Protein AF-A0A970ZU16-F1 (afdb_monomer_lite)

Foldseek 3Di:
DKDKDKDFPLLQLLLLLLLVCLDPLNVVQLQAFKEWQAADLSSLNVVCSLQVDHDLNVLRHDQDDADPVDGDDDDDHHDFIAMAGNSHGDRVDHLQRVLVVGAASYEYEAEAQADPPVVQKGKHWAPDPCRPSCNRPVVSCVVRNYAYEYEYECLRYDPDDQVVQQVVLPDPDDDDDDRTHIDIDHGHYTYSQSSLCSVQVWGKDFPDAADDDSRGSMTMIMTHDDPVSVVVSNVVSVVSPPRDDSD

Secondary structure (DSSP, 8-state):
-EEEEEE-HHHHHHHHHHHHHH-HHHHHHHHSSEEEE-S-TTHHHHHHHHH-----GGGG--S----SSS------PPPPPEEEETTEE-TT--TTTHHHH--TT-EEE---SEEEGGGTEEEEEE-STT-HHHHHHHHHHHHTT-EEEEE--GGGB-SS-HHHHHHHHTS-S--SS-PPEEEEE-SEEE-HHHHHHHHH--EEEEEEE--STT-TT-EEEEEES-HHHHHHHHHHHHHHTTPPP--

Radius of gyration: 18.07 Å; chains: 1; bounding box: 47×45×49 Å

Sequence (247 aa):
MKAEVVLTVAESKRLIAKGVASLRKIQDKMEKGIIVVPSGSTNAYIYEELTGQAIDKRAYLAGRTWPAKTPPRWETKPLPDLVLVDGKPAPDLDRFTALERMSPGDVFIKGANALNYANGVAGVSIGNPTGGTVGGALGRIIGRKLHLLIPVGLEKEVPYDIVEASQLLASDEEQLGNVLSLFPIHGEIFTEIEALGILYGVDVIPVAAGGIAGAEGGLRLLLLGERDDVQDAVAFIESIQGEPALI

pLDDT: mean 96.17, std 3.97, range [67.81, 98.88]

Structure (mmCIF, N/CA/C/O backbone):
data_AF-A0A970ZU16-F1
#
_entry.id   AF-A0A970ZU16-F1
#
loop_
_atom_site.group_PDB
_atom_site.id
_atom_site.type_symbol
_atom_site.label_atom_id
_atom_site.label_alt_id
_atom_site.label_comp_id
_atom_site.label_asym_id
_atom_site.label_entity_id
_atom_site.label_seq_id
_atom_site.pdbx_PDB_ins_code
_atom_site.Cartn_x
_atom_site.Cartn_y
_atom_site.Cartn_z
_atom_site.occupancy
_atom_site.B_iso_or_equiv
_atom_site.auth_seq_id
_atom_site.auth_comp_id
_atom_site.auth_asym_id
_atom_site.auth_atom_id
_atom_site.pdbx_PDB_model_num
ATOM 1 N N . MET A 1 1 ? -26.316 7.790 8.697 1.00 96.50 1 MET A N 1
ATOM 2 C CA . MET A 1 1 ? -25.804 9.178 8.626 1.00 96.50 1 MET A CA 1
ATOM 3 C C . MET A 1 1 ? -24.864 9.295 7.432 1.00 96.50 1 MET A C 1
ATOM 5 O O . MET A 1 1 ? -24.445 8.266 6.922 1.00 96.50 1 MET A O 1
ATOM 9 N N . LYS A 1 2 ? -24.583 10.516 6.957 1.00 98.06 2 LYS A N 1
ATOM 10 C CA . LYS A 1 2 ? -23.557 10.762 5.939 1.00 98.06 2 LYS A CA 1
ATOM 11 C C . LYS A 1 2 ? -22.615 11.881 6.369 1.00 98.06 2 LYS A C 1
ATOM 13 O O . LYS A 1 2 ? -23.089 12.857 6.953 1.00 98.06 2 LYS A O 1
ATOM 18 N N . ALA A 1 3 ? -21.337 11.752 6.042 1.00 98.69 3 ALA A N 1
ATOM 19 C CA . ALA A 1 3 ? -20.326 12.791 6.211 1.00 98.69 3 ALA A CA 1
ATOM 20 C C . ALA A 1 3 ? -19.393 12.809 4.996 1.00 98.69 3 ALA A C 1
ATOM 22 O O . ALA A 1 3 ? -19.227 11.791 4.332 1.00 98.69 3 ALA A O 1
ATOM 23 N N . GLU A 1 4 ? -18.801 13.961 4.699 1.00 98.31 4 GLU A N 1
ATOM 24 C CA . GLU A 1 4 ? -17.726 14.065 3.714 1.00 98.31 4 GLU A CA 1
ATOM 25 C C . GLU A 1 4 ? -16.445 14.458 4.439 1.00 98.31 4 GLU A C 1
ATOM 27 O O . GLU A 1 4 ? -16.459 15.338 5.301 1.00 98.31 4 GLU A O 1
ATOM 32 N N . VAL A 1 5 ? -15.350 13.811 4.068 1.00 98.44 5 VAL A N 1
ATOM 33 C CA . VAL A 1 5 ? -14.010 14.068 4.592 1.00 98.44 5 VAL A CA 1
ATOM 34 C C . VAL A 1 5 ? -13.041 14.297 3.443 1.00 98.44 5 VAL A C 1
ATOM 36 O O . VAL A 1 5 ? -13.250 13.815 2.326 1.00 98.44 5 VAL A O 1
ATOM 39 N N . VAL A 1 6 ? -11.967 15.028 3.727 1.00 98.12 6 VAL A N 1
ATOM 40 C CA . VAL A 1 6 ? -10.877 15.272 2.782 1.00 98.12 6 VAL A CA 1
ATOM 41 C C . VAL A 1 6 ? -9.581 14.768 3.394 1.00 98.12 6 VAL A C 1
ATOM 43 O O . VAL A 1 6 ? -9.301 15.060 4.558 1.00 98.12 6 VAL A O 1
ATOM 46 N N . LEU A 1 7 ? -8.813 14.030 2.597 1.00 98.38 7 LEU A N 1
ATOM 47 C CA . LEU A 1 7 ? -7.497 13.521 2.959 1.00 98.38 7 LEU A CA 1
ATOM 48 C C . LEU A 1 7 ? -6.483 13.919 1.888 1.00 98.38 7 LEU A C 1
ATOM 50 O O . LEU A 1 7 ? -6.702 13.719 0.690 1.00 98.38 7 LEU A O 1
ATOM 54 N N . THR A 1 8 ? -5.354 14.467 2.314 1.00 98.31 8 THR A N 1
ATOM 55 C CA . THR A 1 8 ? -4.140 14.538 1.501 1.00 98.31 8 THR A CA 1
ATOM 56 C C . THR A 1 8 ? -3.517 13.149 1.368 1.00 98.31 8 THR A C 1
ATOM 58 O O . THR A 1 8 ? -3.798 12.233 2.139 1.00 98.31 8 THR A O 1
ATOM 61 N N . VAL A 1 9 ? -2.585 12.991 0.427 1.00 97.31 9 VAL A N 1
ATOM 62 C CA . VAL A 1 9 ? -1.872 11.719 0.224 1.00 97.31 9 VAL A CA 1
ATOM 63 C C . VAL A 1 9 ? -1.122 11.256 1.485 1.00 97.31 9 VAL A C 1
ATOM 65 O O . VAL A 1 9 ? -0.977 10.055 1.713 1.00 97.31 9 VAL A O 1
ATOM 68 N N . ALA A 1 10 ? -0.608 12.181 2.301 1.00 97.62 10 ALA A N 1
ATOM 69 C CA . ALA A 1 10 ? 0.094 11.836 3.537 1.00 97.62 10 ALA A CA 1
ATOM 70 C C . ALA A 1 10 ? -0.874 11.317 4.611 1.00 97.62 10 ALA A C 1
ATOM 72 O O . ALA A 1 10 ? -0.627 10.265 5.203 1.00 97.62 10 ALA A O 1
ATOM 73 N N . GLU A 1 11 ? -2.004 12.000 4.793 1.00 98.50 11 GLU A N 1
ATOM 74 C CA . GLU A 1 11 ? -3.064 11.610 5.729 1.00 98.50 11 GLU A CA 1
ATOM 75 C C . GLU A 1 11 ? -3.688 10.265 5.321 1.00 98.50 11 GLU A C 1
ATOM 77 O O . GLU A 1 11 ? -3.821 9.371 6.155 1.00 98.50 11 GLU A O 1
ATOM 82 N N . SER A 1 12 ? -3.944 10.055 4.024 1.00 98.56 12 SER A N 1
ATOM 83 C CA . SER A 1 12 ? -4.347 8.760 3.458 1.00 98.56 12 SER A CA 1
ATOM 84 C C . SER A 1 12 ? -3.373 7.636 3.814 1.00 98.56 12 SER A C 1
ATOM 86 O O . SER A 1 12 ? -3.780 6.564 4.259 1.00 98.56 12 SER A O 1
ATOM 88 N N . LYS A 1 13 ? -2.060 7.862 3.674 1.00 98.44 13 LYS A N 1
ATOM 89 C CA . LYS A 1 13 ? -1.045 6.851 4.018 1.00 98.44 13 LYS A CA 1
ATOM 90 C C . LYS A 1 13 ? -1.001 6.557 5.512 1.00 98.44 13 LYS A C 1
ATOM 92 O O . LYS A 1 13 ? -0.800 5.399 5.878 1.00 98.44 13 LYS A O 1
ATOM 97 N N . ARG A 1 14 ? -1.208 7.566 6.366 1.00 98.62 14 ARG A N 1
ATOM 98 C CA . ARG A 1 14 ? -1.337 7.378 7.817 1.00 98.62 14 ARG A CA 1
ATOM 99 C C . ARG A 1 14 ? -2.579 6.554 8.160 1.00 98.62 14 ARG A C 1
ATOM 101 O O . ARG A 1 14 ? -2.457 5.594 8.918 1.00 98.62 14 ARG A O 1
ATOM 108 N N . LEU A 1 15 ? -3.734 6.879 7.574 1.00 98.81 15 LEU A N 1
ATOM 109 C CA . LEU A 1 15 ? -4.976 6.108 7.706 1.00 98.81 15 LEU A CA 1
ATOM 110 C C . LEU A 1 15 ? -4.766 4.645 7.290 1.00 98.81 15 LEU A C 1
ATOM 112 O O . LEU A 1 15 ? -5.038 3.740 8.078 1.00 98.81 15 LEU A O 1
ATOM 116 N N . ILE A 1 16 ? -4.220 4.410 6.093 1.00 98.88 16 ILE A N 1
ATOM 117 C CA . ILE A 1 16 ? -3.933 3.065 5.575 1.00 98.88 16 ILE A CA 1
ATOM 118 C C . ILE A 1 16 ? -2.994 2.316 6.518 1.00 98.88 16 ILE A C 1
ATOM 120 O O . ILE A 1 16 ? -3.241 1.155 6.825 1.00 98.88 16 ILE A O 1
ATOM 124 N N . ALA A 1 17 ? -1.936 2.959 7.015 1.00 98.81 17 ALA A N 1
ATOM 125 C CA . ALA A 1 17 ? -1.000 2.315 7.928 1.00 98.81 17 ALA A CA 1
ATOM 126 C C . ALA A 1 17 ? -1.654 1.894 9.251 1.00 98.81 17 ALA A C 1
ATOM 128 O O . ALA A 1 17 ? -1.419 0.778 9.716 1.00 98.81 17 ALA A O 1
ATOM 129 N N . LYS A 1 18 ? -2.518 2.745 9.818 1.00 98.81 18 LYS A N 1
ATOM 130 C CA . LYS A 1 18 ? -3.300 2.423 11.019 1.00 98.81 18 LYS A CA 1
ATOM 131 C C . LYS A 1 18 ? -4.293 1.288 10.769 1.00 98.81 18 LYS A C 1
ATOM 133 O O . LYS A 1 18 ? -4.391 0.384 11.594 1.00 98.81 18 LYS A O 1
ATOM 138 N N . GLY A 1 19 ? -4.963 1.287 9.615 1.00 98.81 19 GLY A N 1
ATOM 139 C CA . GLY A 1 19 ? -5.840 0.192 9.195 1.00 98.81 19 GLY A CA 1
ATOM 140 C C . GLY A 1 19 ? -5.087 -1.126 8.988 1.00 98.81 19 GLY A C 1
ATOM 141 O O . GLY A 1 19 ? -5.541 -2.176 9.423 1.00 98.81 19 GLY A O 1
ATOM 142 N N . VAL A 1 20 ? -3.889 -1.092 8.399 1.00 98.88 20 VAL A N 1
ATOM 143 C CA . VAL A 1 20 ? -3.038 -2.285 8.267 1.00 98.88 20 VAL A CA 1
ATOM 144 C C . VAL A 1 20 ? -2.648 -2.826 9.644 1.00 98.88 20 VAL A C 1
ATOM 146 O O . VAL A 1 20 ? -2.747 -4.028 9.870 1.00 98.88 20 VAL A O 1
ATOM 149 N N . ALA A 1 21 ? -2.242 -1.966 10.580 1.00 98.69 21 ALA A N 1
ATOM 150 C CA . ALA A 1 21 ? -1.862 -2.386 11.930 1.00 98.69 21 ALA A CA 1
ATOM 151 C C . ALA A 1 21 ? -3.034 -2.975 12.746 1.00 98.69 21 ALA A C 1
ATOM 153 O O . ALA A 1 21 ? -2.801 -3.776 13.654 1.00 98.69 21 ALA A O 1
ATOM 154 N N . SER A 1 22 ? -4.285 -2.621 12.424 1.00 98.50 22 SER A N 1
ATOM 155 C CA . SER A 1 22 ? -5.479 -3.172 13.081 1.00 98.50 22 SER A CA 1
ATOM 156 C C . SER A 1 22 ? -5.944 -4.513 12.505 1.00 98.50 22 SER A C 1
ATOM 158 O O . SER A 1 22 ? -6.773 -5.188 13.117 1.00 98.50 22 SER A O 1
ATOM 160 N N . LEU A 1 23 ? -5.401 -4.948 11.362 1.00 98.69 23 LEU A N 1
ATOM 161 C CA . LEU A 1 23 ? -5.741 -6.241 10.778 1.00 98.69 23 LEU A CA 1
ATOM 162 C C . LEU A 1 23 ? -5.362 -7.384 11.719 1.00 98.69 23 LEU A C 1
ATOM 164 O O . LEU A 1 23 ? -4.196 -7.555 12.074 1.00 98.69 23 LEU A O 1
ATOM 168 N N . ARG A 1 24 ? -6.322 -8.271 12.002 1.00 98.06 24 ARG A N 1
ATOM 169 C CA . ARG A 1 24 ? -6.083 -9.471 12.819 1.00 98.06 24 ARG A CA 1
ATOM 170 C C . ARG A 1 24 ? -4.896 -10.299 12.323 1.00 98.06 24 ARG A C 1
ATOM 172 O O . ARG A 1 24 ? -4.060 -10.697 13.116 1.00 98.06 24 ARG A O 1
ATOM 179 N N . LYS A 1 25 ? -4.763 -10.493 11.006 1.00 97.75 25 LYS A N 1
ATOM 180 C CA . LYS A 1 25 ? -3.629 -11.242 10.431 1.00 97.75 25 LYS A CA 1
ATOM 181 C C . LYS A 1 25 ? -2.275 -10.570 10.670 1.00 97.75 25 LYS A C 1
ATOM 183 O O . LYS A 1 25 ? -1.264 -11.255 10.702 1.00 97.75 25 LYS A O 1
ATOM 188 N N . ILE A 1 26 ? -2.243 -9.245 10.806 1.00 98.69 26 ILE A N 1
ATOM 189 C CA . ILE A 1 26 ? -1.026 -8.512 11.154 1.00 98.69 26 ILE A CA 1
ATOM 190 C C . ILE A 1 26 ? -0.746 -8.700 12.644 1.00 98.69 26 ILE A C 1
ATOM 192 O O . ILE A 1 26 ? 0.357 -9.101 12.989 1.00 98.69 26 ILE A O 1
ATOM 196 N N . GLN A 1 27 ? -1.746 -8.524 13.510 1.00 98.62 27 GLN A N 1
ATOM 197 C CA . GLN A 1 27 ? -1.617 -8.728 14.959 1.00 98.62 27 GLN A CA 1
ATOM 198 C C . GLN A 1 27 ? -1.177 -10.158 15.314 1.00 98.62 27 GLN A C 1
ATOM 200 O O . GLN A 1 27 ? -0.198 -10.336 16.034 1.00 98.62 27 GLN A O 1
ATOM 205 N N . ASP A 1 28 ? -1.801 -11.174 14.713 1.00 98.38 28 ASP A N 1
ATOM 206 C CA . ASP A 1 28 ? -1.435 -12.583 14.894 1.00 98.38 28 ASP A CA 1
ATOM 207 C C . ASP A 1 28 ? 0.042 -12.831 14.514 1.00 98.38 28 ASP A C 1
ATOM 209 O O . ASP A 1 28 ? 0.742 -13.609 15.163 1.00 98.38 28 ASP A O 1
ATOM 213 N N . LYS A 1 29 ? 0.550 -12.151 13.474 1.00 98.44 29 LYS A N 1
ATOM 214 C CA . LYS A 1 29 ? 1.947 -12.271 13.016 1.00 98.44 29 LYS A CA 1
ATOM 215 C C . LYS A 1 29 ? 2.934 -11.389 13.769 1.00 98.44 29 LYS A C 1
ATOM 217 O O . LYS A 1 29 ? 4.121 -11.709 13.788 1.00 98.44 29 LYS A O 1
ATOM 222 N N . MET A 1 30 ? 2.456 -10.343 14.437 1.00 98.38 30 MET A N 1
ATOM 223 C CA . MET A 1 30 ? 3.226 -9.626 15.452 1.00 98.38 30 MET A CA 1
ATOM 224 C C . MET A 1 30 ? 3.451 -10.496 16.693 1.00 98.38 30 MET A C 1
ATOM 226 O O . MET A 1 30 ? 4.490 -10.371 17.327 1.00 98.38 30 MET A O 1
ATOM 230 N N . GLU A 1 31 ? 2.528 -11.399 17.033 1.00 98.25 31 GLU A N 1
ATOM 231 C CA . GLU A 1 31 ? 2.742 -12.369 18.115 1.00 98.25 31 GLU A CA 1
ATOM 232 C C . GLU A 1 31 ? 3.592 -13.558 17.665 1.00 98.25 31 GLU A C 1
ATOM 234 O O . GLU A 1 31 ? 4.488 -13.993 18.394 1.00 98.25 31 GLU A O 1
ATOM 239 N N . LYS A 1 32 ? 3.299 -14.109 16.478 1.00 98.31 32 LYS A N 1
ATOM 240 C CA . LYS A 1 32 ? 3.988 -15.292 15.966 1.00 98.31 32 LYS A CA 1
ATOM 241 C C . LYS A 1 32 ? 4.006 -15.389 14.442 1.00 98.31 32 LYS A C 1
ATOM 243 O O . LYS A 1 32 ? 2.988 -15.664 13.803 1.00 98.31 32 LYS A O 1
ATOM 248 N N . GLY A 1 33 ? 5.196 -15.332 13.862 1.00 98.44 33 GLY A N 1
ATOM 249 C CA . GLY A 1 33 ? 5.444 -15.503 12.434 1.00 98.44 33 GLY A CA 1
ATOM 250 C C . GLY A 1 33 ? 6.292 -14.377 11.863 1.00 98.44 33 GLY A C 1
ATOM 251 O O . GLY A 1 33 ? 7.047 -13.728 12.584 1.00 98.44 33 GLY A O 1
ATOM 252 N N . ILE A 1 34 ? 6.202 -14.184 10.547 1.00 98.81 34 ILE A N 1
ATOM 253 C CA . ILE A 1 34 ? 7.045 -13.220 9.834 1.00 98.81 34 ILE A CA 1
ATOM 254 C C . ILE A 1 34 ? 6.192 -12.200 9.080 1.00 98.81 34 ILE A C 1
ATOM 256 O O . ILE A 1 34 ? 5.273 -12.559 8.339 1.00 98.81 34 ILE A O 1
ATOM 260 N N . ILE A 1 35 ? 6.540 -10.921 9.237 1.00 98.88 35 ILE A N 1
ATOM 261 C CA . ILE A 1 35 ? 6.018 -9.816 8.430 1.00 98.88 35 ILE A CA 1
ATOM 262 C C . ILE A 1 35 ? 7.189 -9.153 7.715 1.00 98.88 35 ILE A C 1
ATOM 264 O O . ILE A 1 35 ? 8.149 -8.710 8.345 1.00 98.88 35 ILE A O 1
ATOM 268 N N . VAL A 1 36 ? 7.105 -9.063 6.391 1.00 98.75 36 VAL A N 1
ATOM 269 C CA . VAL A 1 36 ? 8.083 -8.345 5.570 1.00 98.75 36 VAL A CA 1
ATOM 270 C C . VAL A 1 36 ? 7.448 -7.063 5.063 1.00 98.75 36 VAL A C 1
ATOM 272 O O . VAL A 1 36 ? 6.419 -7.098 4.389 1.00 98.75 36 VAL A O 1
ATOM 275 N N . VAL A 1 37 ? 8.083 -5.930 5.343 1.00 98.50 37 VAL A N 1
ATOM 276 C CA . VAL A 1 37 ? 7.633 -4.605 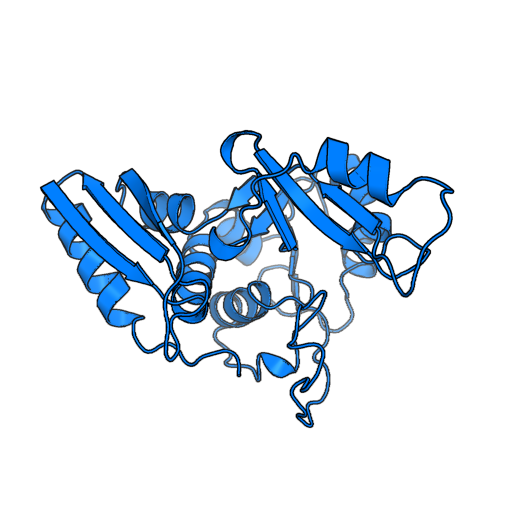4.918 1.00 98.50 37 VAL A CA 1
ATOM 277 C C . VAL A 1 37 ? 8.779 -3.945 4.164 1.00 98.50 37 VAL A C 1
ATOM 279 O O . VAL A 1 37 ? 9.551 -3.239 4.788 1.00 98.50 37 VAL A O 1
ATOM 282 N N . PRO A 1 38 ? 8.950 -4.141 2.847 1.00 96.88 38 PRO A N 1
ATOM 283 C CA . PRO A 1 38 ? 10.022 -3.518 2.077 1.00 96.88 38 PRO A CA 1
ATOM 284 C C . PRO A 1 38 ? 9.837 -2.002 1.929 1.00 96.88 38 PRO A C 1
ATOM 286 O O . PRO A 1 38 ? 8.742 -1.477 2.150 1.00 96.88 38 PRO A O 1
ATOM 289 N N . SER A 1 39 ? 10.879 -1.308 1.466 1.00 95.38 39 SER A N 1
ATOM 290 C CA . SER A 1 39 ? 10.810 0.135 1.184 1.00 95.38 39 SER A CA 1
ATOM 291 C C . SER A 1 39 ? 9.670 0.538 0.229 1.00 95.38 39 SER A C 1
ATOM 293 O O . SER A 1 39 ? 9.388 -0.120 -0.779 1.00 95.38 39 SER A O 1
ATOM 295 N N . GLY A 1 40 ? 9.013 1.657 0.539 1.00 95.50 40 GLY A N 1
ATOM 296 C CA . GLY A 1 40 ? 7.878 2.212 -0.195 1.00 95.50 40 GLY A CA 1
ATOM 297 C C . GLY A 1 40 ? 7.215 3.351 0.583 1.00 95.50 40 GLY A C 1
ATOM 298 O O . GLY A 1 40 ? 7.206 3.347 1.809 1.00 95.50 40 GLY A O 1
ATOM 299 N N . SER A 1 41 ? 6.625 4.327 -0.115 1.00 94.88 41 SER A N 1
ATOM 300 C CA . SER A 1 41 ? 6.109 5.532 0.553 1.00 94.88 41 SER A CA 1
ATOM 301 C C . SER A 1 41 ? 4.979 5.261 1.543 1.00 94.88 41 SER A C 1
ATOM 303 O O . SER A 1 41 ? 4.915 5.939 2.552 1.00 94.88 41 SER A O 1
ATOM 305 N N . THR A 1 42 ? 4.093 4.301 1.261 1.00 96.94 42 THR A N 1
ATOM 306 C CA . THR A 1 42 ? 3.024 3.891 2.196 1.00 96.94 42 THR A CA 1
ATOM 307 C C . THR A 1 42 ? 3.590 2.970 3.275 1.00 96.94 42 THR A C 1
ATOM 309 O O . THR A 1 42 ? 3.304 3.127 4.457 1.00 96.94 42 THR A O 1
ATOM 312 N N . ASN A 1 43 ? 4.496 2.073 2.878 1.00 97.81 43 ASN A N 1
ATOM 313 C CA . ASN A 1 43 ? 5.193 1.157 3.775 1.00 97.81 43 ASN A CA 1
ATOM 314 C C . ASN A 1 43 ? 6.027 1.877 4.845 1.00 97.81 43 ASN A C 1
ATOM 316 O O . ASN A 1 43 ? 6.211 1.328 5.921 1.00 97.81 43 ASN A O 1
ATOM 320 N N . ALA A 1 44 ? 6.495 3.102 4.588 1.00 97.62 44 ALA A N 1
ATOM 321 C CA . ALA A 1 44 ? 7.171 3.925 5.587 1.00 97.62 44 ALA A CA 1
ATOM 322 C C . ALA A 1 44 ? 6.252 4.301 6.760 1.00 97.62 44 ALA A C 1
ATOM 324 O O . ALA A 1 44 ? 6.712 4.356 7.889 1.00 97.62 44 ALA A O 1
ATOM 325 N N . TYR A 1 45 ? 4.955 4.512 6.519 1.00 98.38 45 TYR A N 1
ATOM 326 C CA . TYR A 1 45 ? 3.981 4.759 7.588 1.00 98.38 45 TYR A CA 1
ATOM 327 C C . TYR A 1 45 ? 3.660 3.458 8.327 1.00 98.38 45 TYR A C 1
ATOM 329 O O . TYR A 1 45 ? 3.610 3.446 9.549 1.00 98.38 45 TYR A O 1
ATOM 337 N N . ILE A 1 46 ? 3.529 2.345 7.596 1.00 98.69 46 ILE A N 1
ATOM 338 C CA . ILE A 1 46 ? 3.337 1.011 8.191 1.00 98.69 46 ILE A CA 1
ATOM 339 C C . ILE A 1 46 ? 4.528 0.635 9.077 1.00 98.69 46 ILE A C 1
ATOM 341 O O . ILE A 1 46 ? 4.329 0.099 10.160 1.00 98.69 46 ILE A O 1
ATOM 345 N N . TYR A 1 47 ? 5.756 0.957 8.659 1.00 98.50 47 TYR A N 1
ATOM 346 C CA . TYR A 1 47 ? 6.949 0.798 9.488 1.00 98.50 47 TYR A CA 1
ATOM 347 C C . TYR A 1 47 ? 6.744 1.478 10.846 1.00 98.50 47 TYR A C 1
ATOM 349 O O . TYR A 1 47 ? 6.941 0.845 11.882 1.00 98.50 47 TYR A O 1
ATOM 357 N N . GLU A 1 48 ? 6.342 2.752 10.855 1.00 98.12 48 GLU A N 1
ATOM 358 C CA . GLU A 1 48 ? 6.149 3.509 12.097 1.00 98.12 48 GLU A CA 1
ATOM 359 C C . GLU A 1 48 ? 5.030 2.917 12.958 1.00 98.12 48 GLU A C 1
ATOM 361 O O . GLU A 1 48 ? 5.221 2.762 14.160 1.00 98.12 48 GLU A O 1
ATOM 366 N N . GLU A 1 49 ? 3.895 2.536 12.364 1.00 98.38 49 GLU A N 1
ATOM 367 C CA . GLU A 1 49 ? 2.767 1.963 13.115 1.00 98.38 49 GLU A CA 1
ATOM 368 C C . GLU A 1 49 ? 3.099 0.586 13.715 1.00 98.38 49 GLU A C 1
ATOM 370 O O . GLU A 1 49 ? 2.711 0.307 14.845 1.00 98.38 49 GLU A O 1
ATOM 375 N N . LEU A 1 50 ? 3.848 -0.268 13.006 1.00 98.56 50 LEU A N 1
ATOM 376 C CA . LEU A 1 50 ? 4.200 -1.605 13.505 1.00 98.56 50 LEU A CA 1
ATOM 377 C C . LEU A 1 50 ? 5.350 -1.596 14.518 1.00 98.56 50 LEU A C 1
ATOM 379 O O . LEU A 1 50 ? 5.455 -2.512 15.330 1.00 98.56 50 LEU A O 1
ATOM 383 N N . THR A 1 51 ? 6.232 -0.596 14.465 1.00 98.00 51 THR A N 1
ATOM 384 C CA . THR A 1 51 ? 7.414 -0.524 15.344 1.00 98.00 51 THR A CA 1
ATOM 385 C C . THR A 1 51 ? 7.279 0.495 16.471 1.00 98.00 51 THR A C 1
ATOM 387 O O . THR A 1 51 ? 8.054 0.452 17.427 1.00 98.00 51 THR A O 1
ATOM 390 N N . GLY A 1 52 ? 6.347 1.445 16.355 1.00 97.44 52 GLY A N 1
ATOM 391 C CA . GLY A 1 52 ? 6.256 2.622 17.220 1.00 97.44 52 GLY A CA 1
ATOM 392 C C . GLY A 1 52 ? 7.408 3.621 17.040 1.00 97.44 52 GLY A C 1
ATOM 393 O O . GLY A 1 52 ? 7.523 4.563 17.823 1.00 97.44 52 GLY A O 1
ATOM 394 N N . GLN A 1 53 ? 8.287 3.427 16.050 1.00 96.50 53 GLN A N 1
ATOM 395 C CA . GLN A 1 53 ? 9.460 4.271 15.824 1.00 96.50 53 GLN A CA 1
ATOM 396 C C . GLN A 1 53 ? 9.215 5.229 14.667 1.00 96.50 53 GLN A C 1
ATOM 398 O O . GLN A 1 53 ? 8.985 4.788 13.546 1.00 96.50 53 GLN A O 1
ATOM 403 N N . ALA A 1 54 ? 9.338 6.532 14.918 1.00 95.31 54 ALA A N 1
ATOM 404 C CA . ALA A 1 54 ? 9.362 7.527 13.852 1.00 95.31 54 ALA A CA 1
ATOM 405 C C . ALA A 1 54 ? 10.639 7.382 13.009 1.00 95.31 54 ALA A C 1
ATOM 407 O O . ALA A 1 54 ? 11.738 7.245 13.555 1.00 95.31 54 ALA A O 1
ATOM 408 N N . ILE A 1 55 ? 10.505 7.454 11.683 1.00 95.38 55 ILE A N 1
ATOM 409 C CA . ILE A 1 55 ? 11.635 7.376 10.748 1.00 95.38 55 ILE A CA 1
ATOM 410 C C . ILE A 1 55 ? 11.658 8.578 9.806 1.00 95.38 55 ILE A C 1
ATOM 412 O O . ILE A 1 55 ? 10.629 9.180 9.494 1.00 95.38 55 ILE A O 1
ATOM 416 N N . ASP A 1 56 ? 12.838 8.892 9.266 1.00 94.62 56 ASP A N 1
ATOM 417 C CA . ASP A 1 56 ? 12.905 9.735 8.075 1.00 94.62 56 ASP A CA 1
ATOM 418 C C . ASP A 1 56 ? 12.341 8.947 6.885 1.00 94.62 56 ASP A C 1
ATOM 420 O O . ASP A 1 56 ? 13.045 8.167 6.243 1.00 94.62 56 ASP A O 1
ATOM 424 N N . LYS A 1 57 ? 11.056 9.144 6.573 1.00 94.50 57 LYS A N 1
ATOM 425 C CA . LYS A 1 57 ? 10.358 8.419 5.499 1.00 94.50 57 LYS A CA 1
ATOM 426 C C . LYS A 1 57 ? 11.041 8.577 4.138 1.00 94.50 57 LYS A C 1
ATOM 428 O O . LYS A 1 57 ? 10.914 7.689 3.295 1.00 94.50 57 LYS A O 1
ATOM 433 N N . ARG A 1 58 ? 11.817 9.650 3.920 1.00 93.25 58 ARG A N 1
ATOM 434 C CA . ARG A 1 58 ? 12.607 9.867 2.692 1.00 93.25 58 ARG A CA 1
ATOM 435 C C . ARG A 1 58 ? 13.677 8.789 2.498 1.00 93.25 58 ARG A C 1
ATOM 437 O O . ARG A 1 58 ? 14.007 8.467 1.352 1.00 93.25 58 ARG A O 1
ATOM 444 N N . ALA A 1 59 ? 14.164 8.200 3.592 1.00 94.25 59 ALA A N 1
ATOM 445 C CA . ALA A 1 59 ? 15.103 7.081 3.609 1.00 94.25 59 ALA A CA 1
ATOM 446 C C . ALA A 1 59 ? 14.466 5.735 3.225 1.00 94.25 59 ALA A C 1
ATOM 448 O O . ALA A 1 59 ? 15.189 4.763 3.008 1.00 94.25 59 ALA A O 1
ATOM 449 N N . TYR A 1 60 ? 13.133 5.666 3.139 1.00 95.50 60 TYR A N 1
ATOM 450 C CA . TYR A 1 60 ? 12.379 4.421 2.986 1.00 95.50 60 TYR A CA 1
ATOM 451 C C . TYR A 1 60 ? 11.515 4.372 1.723 1.00 95.50 60 TYR A C 1
ATOM 453 O O . TYR A 1 60 ? 10.418 3.815 1.708 1.00 95.50 60 TYR A O 1
ATOM 461 N N . LEU A 1 61 ? 11.995 4.972 0.634 1.00 92.38 61 LEU A N 1
ATOM 462 C CA . LEU A 1 61 ? 11.238 5.117 -0.611 1.00 92.38 61 LEU A CA 1
ATOM 463 C C . LEU A 1 61 ? 11.764 4.214 -1.723 1.00 92.38 61 LEU A C 1
ATOM 465 O O . LEU A 1 61 ? 12.969 4.081 -1.918 1.00 92.38 61 LEU A O 1
ATOM 469 N N . ALA A 1 62 ? 10.844 3.678 -2.521 1.00 89.12 62 ALA A N 1
ATOM 470 C CA . ALA A 1 62 ? 11.124 2.965 -3.763 1.00 89.12 62 ALA A CA 1
ATOM 471 C C . ALA A 1 62 ? 9.993 3.210 -4.771 1.00 89.12 62 ALA A C 1
ATOM 473 O O . ALA A 1 62 ? 8.867 3.491 -4.361 1.00 89.12 62 ALA A O 1
ATOM 474 N N . GLY A 1 63 ? 10.298 3.106 -6.072 1.00 84.56 63 GLY A N 1
ATOM 475 C CA . GLY A 1 63 ? 9.304 3.212 -7.151 1.00 84.56 63 GLY A CA 1
ATOM 476 C C . GLY A 1 63 ? 8.485 4.502 -7.083 1.00 84.56 63 GLY A C 1
ATOM 477 O O . GLY A 1 63 ? 7.270 4.451 -6.948 1.00 84.56 63 GLY A O 1
ATOM 478 N N . ARG A 1 64 ? 9.149 5.660 -7.088 1.00 88.12 64 ARG A N 1
ATOM 479 C CA . ARG A 1 64 ? 8.525 6.977 -6.880 1.00 88.12 64 ARG A CA 1
ATOM 480 C C . ARG A 1 64 ? 8.443 7.780 -8.174 1.00 88.12 64 ARG A C 1
ATOM 482 O O . ARG A 1 64 ? 9.333 7.671 -9.013 1.00 88.12 64 ARG A O 1
ATOM 489 N N . THR A 1 65 ? 7.429 8.635 -8.264 1.00 89.12 65 THR A N 1
ATOM 490 C CA . THR A 1 65 ? 7.248 9.604 -9.353 1.00 89.12 65 THR A CA 1
ATOM 491 C C . THR A 1 65 ? 7.571 11.003 -8.842 1.00 89.12 65 THR A C 1
ATOM 493 O O . THR A 1 65 ? 7.106 11.391 -7.771 1.00 89.12 65 THR A O 1
ATOM 496 N N . TRP A 1 66 ? 8.372 11.755 -9.597 1.00 89.31 66 TRP A N 1
ATOM 497 C CA . TRP A 1 66 ? 8.809 13.114 -9.265 1.00 89.31 66 TRP A CA 1
ATOM 498 C C . TRP A 1 66 ? 8.561 14.075 -10.429 1.00 89.31 66 TRP A C 1
ATOM 500 O O . TRP A 1 66 ? 8.501 13.622 -11.575 1.00 89.31 66 TRP A O 1
ATOM 510 N N . PRO A 1 67 ? 8.492 15.398 -10.179 1.00 90.31 67 PRO A N 1
ATOM 511 C CA . PRO A 1 67 ? 8.514 16.380 -11.254 1.00 90.31 67 PRO A CA 1
ATOM 512 C C . PRO A 1 67 ? 9.767 16.201 -12.121 1.00 90.31 67 PRO A C 1
ATOM 514 O O . PRO A 1 67 ? 10.889 16.336 -11.636 1.00 90.31 67 PRO A O 1
ATOM 517 N N . ALA A 1 68 ? 9.585 15.921 -13.414 1.00 89.38 68 ALA A N 1
ATOM 518 C CA . ALA A 1 68 ? 10.690 15.587 -14.318 1.00 89.38 68 ALA A CA 1
ATOM 519 C C . ALA A 1 68 ? 11.708 16.731 -14.488 1.00 89.38 68 ALA A C 1
ATOM 521 O O . ALA A 1 68 ? 12.902 16.486 -14.634 1.00 89.38 68 ALA A O 1
ATOM 522 N N . LYS A 1 69 ? 11.244 17.988 -14.450 1.00 92.25 69 LYS A N 1
ATOM 523 C CA . LYS A 1 69 ? 12.096 19.174 -14.636 1.00 92.25 69 LYS A CA 1
ATOM 524 C C . LYS A 1 69 ? 12.855 19.578 -13.369 1.00 92.25 69 LYS A C 1
ATOM 526 O O . LYS A 1 69 ? 13.981 20.057 -13.460 1.00 92.25 69 LYS A O 1
ATOM 531 N N . THR A 1 70 ? 12.237 19.384 -12.207 1.00 90.12 70 THR A N 1
ATOM 532 C CA . THR A 1 70 ? 12.774 19.831 -10.916 1.00 90.12 70 THR A CA 1
ATOM 533 C C . THR A 1 70 ? 12.577 18.730 -9.874 1.00 90.12 70 THR A C 1
ATOM 535 O O . THR A 1 70 ? 11.733 18.866 -8.986 1.00 90.12 70 THR A O 1
ATOM 538 N N . PRO A 1 71 ? 13.303 17.604 -9.989 1.00 86.69 71 PRO A N 1
ATOM 539 C CA . PRO A 1 71 ? 13.219 16.546 -8.997 1.00 86.69 71 PRO A CA 1
ATOM 540 C C . PRO A 1 71 ? 13.737 17.058 -7.642 1.00 86.69 71 PRO A C 1
ATOM 542 O O . PRO A 1 71 ? 14.714 17.818 -7.606 1.00 86.69 71 PRO A O 1
ATOM 545 N N . PRO A 1 72 ? 13.119 16.646 -6.524 1.00 85.56 72 PRO A N 1
ATOM 546 C CA . PRO A 1 72 ? 13.569 17.046 -5.199 1.00 85.56 72 PRO A CA 1
ATOM 547 C C . PRO A 1 72 ? 14.981 16.509 -4.926 1.00 85.56 72 PRO A C 1
ATOM 549 O O . PRO A 1 72 ? 15.338 15.401 -5.336 1.00 85.56 72 PRO A O 1
ATOM 552 N N . ARG A 1 73 ? 15.789 17.295 -4.209 1.00 81.44 73 ARG A N 1
ATOM 553 C CA . ARG A 1 73 ? 17.098 16.874 -3.698 1.00 81.44 73 ARG A CA 1
ATOM 554 C C . ARG A 1 73 ? 17.051 16.858 -2.181 1.00 81.44 73 ARG A C 1
ATOM 556 O O . ARG A 1 73 ? 16.772 17.880 -1.565 1.00 81.44 73 ARG A O 1
ATOM 563 N N . TRP A 1 74 ? 17.359 15.712 -1.597 1.00 84.12 74 TRP A N 1
ATOM 564 C CA . TRP A 1 74 ? 17.571 15.578 -0.164 1.00 84.12 74 TRP A CA 1
ATOM 565 C C . TRP A 1 74 ? 18.719 14.610 0.095 1.00 84.12 74 TRP A C 1
ATOM 567 O O . TRP A 1 74 ? 18.908 13.639 -0.641 1.00 84.12 74 TRP A O 1
ATOM 577 N N . GLU A 1 75 ? 19.478 14.872 1.152 1.00 83.06 75 GLU A N 1
ATOM 578 C CA . GLU A 1 75 ? 20.473 13.940 1.666 1.00 83.06 75 GLU A CA 1
ATOM 579 C C . GLU A 1 75 ? 19.804 13.058 2.713 1.00 83.06 75 GLU A C 1
ATOM 581 O O . GLU A 1 75 ? 19.323 13.532 3.740 1.00 83.06 75 GLU A O 1
ATOM 586 N N . THR A 1 76 ? 19.723 11.764 2.426 1.00 88.38 76 THR A N 1
ATOM 587 C CA . THR A 1 76 ? 19.185 10.780 3.360 1.00 88.38 76 THR A CA 1
ATOM 588 C C . THR A 1 76 ? 19.912 9.458 3.163 1.00 88.38 76 THR A C 1
ATOM 590 O O . THR A 1 76 ? 20.266 9.094 2.037 1.00 88.38 76 THR A O 1
ATOM 593 N N . LYS A 1 77 ? 20.173 8.747 4.259 1.00 91.12 77 LYS A N 1
ATOM 594 C CA . LYS A 1 77 ? 20.797 7.425 4.216 1.00 91.12 77 LYS A CA 1
ATOM 595 C C . LYS A 1 77 ? 19.687 6.382 4.095 1.00 91.12 77 LYS A C 1
ATOM 597 O O . LYS A 1 77 ? 18.856 6.344 4.996 1.00 91.12 77 LYS A O 1
ATOM 602 N N . PRO A 1 78 ? 19.670 5.535 3.047 1.00 92.50 78 PRO A N 1
ATOM 603 C CA . PRO A 1 78 ? 18.652 4.502 2.907 1.00 92.50 78 PRO A CA 1
ATOM 604 C C . PRO A 1 78 ? 18.565 3.618 4.152 1.00 92.50 78 PRO A C 1
ATOM 606 O O . PRO A 1 78 ? 19.590 3.164 4.668 1.00 92.50 78 PRO A O 1
ATOM 609 N N . LEU A 1 79 ? 17.341 3.382 4.617 1.00 95.44 79 LEU A N 1
ATOM 610 C CA . LEU A 1 79 ? 17.067 2.428 5.684 1.00 95.44 79 LEU A CA 1
ATOM 611 C C . LEU A 1 79 ? 16.916 1.013 5.094 1.00 95.44 79 LEU A C 1
ATOM 613 O O . LEU A 1 79 ? 16.410 0.875 3.974 1.00 95.44 79 LEU A O 1
ATOM 617 N N . PRO A 1 80 ? 17.368 -0.031 5.813 1.00 95.31 80 PRO A N 1
ATOM 618 C CA . PRO A 1 80 ? 17.171 -1.417 5.399 1.00 95.31 80 PRO A CA 1
ATOM 619 C C . PRO A 1 80 ? 15.694 -1.798 5.483 1.00 95.31 80 PRO A C 1
ATOM 621 O O . PRO A 1 80 ? 14.933 -1.160 6.207 1.00 95.31 80 PRO A O 1
ATOM 624 N N . ASP A 1 81 ? 15.307 -2.859 4.774 1.00 95.56 81 ASP A N 1
ATOM 625 C CA . ASP A 1 81 ? 13.954 -3.403 4.882 1.00 95.56 81 ASP A CA 1
ATOM 626 C C . ASP A 1 81 ? 13.602 -3.767 6.323 1.00 95.56 81 ASP A C 1
ATOM 628 O O . ASP A 1 81 ? 14.422 -4.305 7.065 1.00 95.56 81 ASP A O 1
ATOM 632 N N . LEU A 1 82 ? 12.348 -3.535 6.694 1.00 98.31 82 LEU A N 1
ATOM 633 C CA . LEU A 1 82 ? 11.796 -4.035 7.936 1.00 98.31 82 LEU A CA 1
ATOM 634 C C . LEU A 1 82 ? 11.330 -5.473 7.737 1.00 98.31 82 LEU A C 1
ATOM 636 O O . LEU A 1 82 ? 10.372 -5.746 7.010 1.00 98.31 82 LEU A O 1
ATOM 640 N N . VAL A 1 83 ? 11.995 -6.382 8.436 1.00 98.75 83 VAL A N 1
ATOM 641 C CA . VAL A 1 83 ? 11.529 -7.749 8.646 1.00 98.75 83 VAL A CA 1
ATOM 642 C C . VAL A 1 83 ? 11.241 -7.906 10.130 1.00 98.75 83 VAL A C 1
ATOM 644 O O . VAL A 1 83 ? 12.110 -7.648 10.962 1.00 98.75 83 VAL A O 1
ATOM 647 N N . LEU A 1 84 ? 10.019 -8.307 10.460 1.00 98.81 84 LEU A N 1
ATOM 648 C CA . LEU A 1 84 ? 9.595 -8.608 11.821 1.00 98.81 84 LEU A CA 1
ATOM 649 C C . LEU A 1 84 ? 9.465 -10.120 11.965 1.00 98.81 84 LEU A C 1
ATOM 651 O O . LEU A 1 84 ? 8.782 -10.753 11.162 1.00 98.81 84 LEU A O 1
ATOM 655 N N . VAL A 1 85 ? 10.108 -10.681 12.985 1.00 98.69 85 VAL A N 1
ATOM 656 C CA . VAL A 1 85 ? 9.952 -12.076 13.409 1.00 98.69 85 VAL A CA 1
ATOM 657 C C . VAL A 1 85 ? 9.381 -12.053 14.817 1.00 98.69 85 VAL A C 1
ATOM 659 O O . VAL A 1 85 ? 10.015 -11.507 15.721 1.00 98.69 85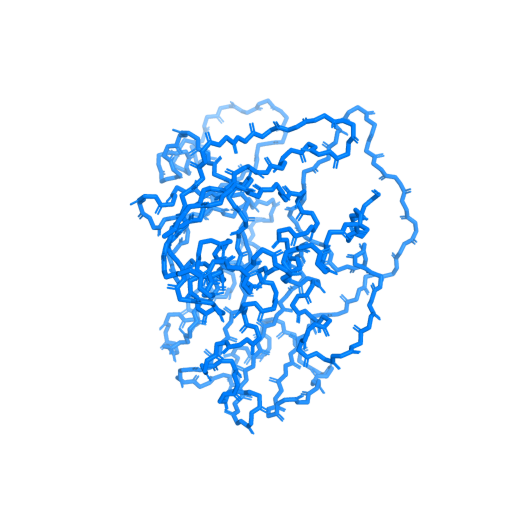 VAL A O 1
ATOM 662 N N . ASP A 1 86 ? 8.173 -12.587 14.988 1.00 98.31 86 ASP A N 1
ATOM 663 C CA . ASP A 1 86 ? 7.422 -12.544 16.250 1.00 98.31 86 ASP A CA 1
ATOM 664 C C . ASP A 1 86 ? 7.391 -11.109 16.828 1.00 98.31 86 ASP A C 1
ATOM 666 O O . ASP A 1 86 ? 7.749 -10.852 17.982 1.00 98.31 86 ASP A O 1
ATOM 670 N N . GLY A 1 87 ? 7.089 -10.144 15.948 1.00 97.94 87 GLY A N 1
ATOM 671 C CA . GLY A 1 87 ? 6.969 -8.719 16.275 1.00 97.94 87 GLY A CA 1
ATOM 672 C C . GLY A 1 87 ? 8.287 -7.978 16.519 1.00 97.94 87 GLY A C 1
ATOM 673 O O . GLY A 1 87 ? 8.269 -6.777 16.783 1.00 97.94 87 GLY A O 1
ATOM 674 N N . LYS A 1 88 ? 9.442 -8.648 16.419 1.00 98.31 88 LYS A N 1
ATOM 675 C CA . LYS A 1 88 ? 10.762 -8.044 16.664 1.00 98.31 88 LYS A CA 1
ATOM 676 C C . LYS A 1 88 ? 11.524 -7.809 15.358 1.00 98.31 88 LYS A C 1
ATOM 678 O O . LYS A 1 88 ? 11.587 -8.726 14.539 1.00 98.31 88 LYS A O 1
ATOM 683 N N . PRO A 1 89 ? 12.155 -6.634 15.167 1.00 98.06 89 PRO A N 1
ATOM 684 C CA . PRO A 1 89 ? 13.018 -6.396 14.014 1.00 98.06 89 PRO A CA 1
ATOM 685 C C . PRO A 1 89 ? 14.154 -7.424 13.916 1.00 98.06 89 PRO A C 1
ATOM 687 O O . PRO A 1 89 ? 14.893 -7.630 14.879 1.00 98.06 89 PRO A O 1
ATOM 690 N N . ALA A 1 90 ? 14.304 -8.032 12.741 1.00 98.06 90 ALA A N 1
ATOM 691 C CA . ALA A 1 90 ? 15.361 -8.980 12.395 1.00 98.06 90 ALA A CA 1
ATOM 692 C C . ALA A 1 90 ? 16.306 -8.341 11.355 1.00 98.06 90 ALA A C 1
ATOM 694 O O . ALA A 1 90 ? 16.096 -8.505 10.153 1.00 98.06 90 ALA A O 1
ATOM 695 N N . PRO A 1 91 ? 17.320 -7.562 11.787 1.00 95.75 91 PRO A N 1
ATOM 696 C CA . PRO A 1 91 ? 18.162 -6.761 10.891 1.00 95.75 91 PRO A CA 1
ATOM 697 C C . PRO A 1 91 ? 19.119 -7.588 10.018 1.00 95.75 91 PRO A C 1
ATOM 699 O O . PRO A 1 91 ? 19.766 -7.038 9.131 1.00 95.75 91 PRO A O 1
ATOM 702 N N . ASP A 1 92 ? 19.248 -8.889 10.285 1.00 96.56 92 ASP A N 1
ATOM 703 C CA . ASP A 1 92 ? 19.990 -9.850 9.467 1.00 96.56 92 ASP A CA 1
ATOM 704 C C . ASP A 1 92 ? 19.180 -10.375 8.269 1.00 96.56 92 ASP A C 1
ATOM 706 O O . ASP A 1 92 ? 19.738 -11.054 7.406 1.00 96.56 92 ASP A O 1
ATOM 710 N N . LEU A 1 93 ? 17.881 -10.064 8.210 1.00 97.75 93 LEU A N 1
ATOM 711 C CA . LEU A 1 93 ? 16.987 -10.429 7.120 1.00 97.75 93 LEU A CA 1
ATOM 712 C C . LEU A 1 93 ? 16.624 -9.210 6.268 1.00 97.75 93 LEU A C 1
ATOM 714 O O . LEU A 1 93 ? 16.563 -8.075 6.731 1.00 97.75 93 LEU A O 1
ATOM 718 N N . ASP A 1 94 ? 16.320 -9.480 5.007 1.00 96.69 94 ASP A N 1
ATOM 719 C CA . ASP A 1 94 ? 15.795 -8.518 4.045 1.00 96.69 94 ASP A CA 1
ATOM 720 C C . ASP A 1 94 ? 14.585 -9.104 3.305 1.00 96.69 94 ASP A C 1
ATOM 722 O O . ASP A 1 94 ? 14.161 -10.241 3.548 1.00 96.69 94 ASP A O 1
ATOM 726 N N . ARG A 1 95 ? 14.029 -8.341 2.358 1.00 95.94 95 ARG A N 1
ATOM 727 C CA . ARG A 1 95 ? 12.861 -8.765 1.575 1.00 95.94 95 ARG A CA 1
ATOM 728 C C . ARG A 1 95 ? 13.039 -10.081 0.803 1.00 95.94 95 ARG A C 1
ATOM 730 O O . ARG A 1 95 ? 12.038 -10.668 0.409 1.00 95.94 95 ARG A O 1
ATOM 737 N N . PHE A 1 96 ? 14.265 -10.538 0.544 1.00 96.69 96 PHE A N 1
ATOM 738 C CA . PHE A 1 96 ? 14.530 -11.762 -0.218 1.00 96.69 96 PHE A CA 1
ATOM 739 C C . PHE A 1 96 ? 14.929 -12.930 0.683 1.00 96.69 96 PHE A C 1
ATOM 741 O O . PHE A 1 96 ? 14.405 -14.030 0.528 1.00 96.69 96 PHE A O 1
ATOM 748 N N . THR A 1 97 ? 15.816 -12.701 1.647 1.00 97.62 97 THR A N 1
ATOM 749 C CA . THR A 1 97 ? 16.283 -13.719 2.596 1.00 97.62 97 THR A CA 1
ATOM 750 C C . THR A 1 97 ? 15.190 -14.123 3.583 1.00 97.62 97 THR A C 1
ATOM 752 O O . THR A 1 97 ? 15.106 -15.298 3.947 1.00 97.62 97 THR A O 1
ATOM 755 N N . ALA A 1 98 ? 14.284 -13.205 3.949 1.00 97.88 98 ALA A N 1
ATOM 756 C CA . ALA A 1 98 ? 13.118 -13.529 4.769 1.00 97.88 98 ALA A CA 1
ATOM 757 C C . ALA A 1 98 ? 12.203 -14.557 4.088 1.00 97.88 98 ALA A C 1
ATOM 759 O O . ALA A 1 98 ? 11.723 -15.475 4.752 1.00 97.88 98 ALA A O 1
ATOM 760 N N . LEU A 1 99 ? 12.025 -14.480 2.761 1.00 97.38 99 LEU A N 1
ATOM 761 C CA . LEU A 1 99 ? 11.163 -15.406 2.012 1.00 97.38 99 LEU A CA 1
ATOM 762 C C . LEU A 1 99 ? 11.601 -16.870 2.142 1.00 97.38 99 LEU A C 1
ATOM 764 O O . LEU A 1 99 ? 10.770 -17.761 1.985 1.00 97.38 99 LEU A O 1
ATOM 768 N N . GLU A 1 100 ? 12.876 -17.142 2.436 1.00 96.19 100 GLU A N 1
ATOM 769 C CA . GLU A 1 100 ? 13.351 -18.511 2.660 1.00 96.19 100 GLU A CA 1
ATOM 770 C C . GLU A 1 100 ? 12.906 -19.090 4.008 1.00 96.19 100 GLU A C 1
ATOM 772 O O . GLU A 1 100 ? 12.786 -20.311 4.150 1.00 96.19 100 GLU A O 1
ATOM 777 N N . ARG A 1 101 ? 12.610 -18.215 4.974 1.00 97.25 101 ARG A N 1
ATOM 778 C CA . ARG A 1 101 ? 12.180 -18.563 6.334 1.00 97.25 101 ARG A CA 1
ATOM 779 C C . ARG A 1 101 ? 10.668 -18.476 6.530 1.00 97.25 101 ARG A C 1
ATOM 781 O O . ARG A 1 101 ? 10.149 -19.086 7.460 1.00 97.25 101 ARG A O 1
ATOM 788 N N . MET A 1 102 ? 9.973 -17.745 5.660 1.00 98.38 102 MET A N 1
ATOM 789 C CA . MET A 1 102 ? 8.525 -17.569 5.741 1.00 98.38 102 MET A CA 1
ATOM 790 C C . MET A 1 102 ? 7.770 -18.885 5.538 1.00 98.38 102 MET A C 1
ATOM 792 O O . MET A 1 102 ? 8.115 -19.722 4.691 1.00 98.38 102 MET A O 1
ATOM 796 N N . SER A 1 103 ? 6.708 -19.025 6.323 1.00 98.06 103 SER A N 1
ATOM 797 C CA . SER A 1 103 ? 5.787 -20.156 6.357 1.00 98.06 103 SER A CA 1
ATOM 798 C C . SER A 1 103 ? 4.392 -19.747 5.865 1.00 98.06 103 SER A C 1
ATOM 800 O O . SER A 1 103 ? 4.082 -18.555 5.818 1.00 98.06 103 SER A O 1
ATOM 802 N N . PRO A 1 104 ? 3.521 -20.710 5.502 1.00 98.50 104 PRO A N 1
ATOM 803 C CA . PRO A 1 104 ? 2.158 -20.410 5.076 1.00 98.50 104 PRO A CA 1
ATOM 804 C C . PRO A 1 104 ? 1.426 -19.462 6.033 1.00 98.50 104 PRO A C 1
ATOM 806 O O . PRO A 1 104 ? 1.452 -19.638 7.253 1.00 98.50 104 PRO A O 1
ATOM 809 N N . GLY A 1 105 ? 0.772 -18.454 5.460 1.00 97.25 105 GLY A N 1
ATOM 810 C CA . GLY A 1 105 ? 0.066 -17.411 6.198 1.00 97.25 105 GLY A CA 1
ATOM 811 C C . GLY A 1 105 ? 0.940 -16.271 6.733 1.00 97.25 105 GLY A C 1
ATOM 812 O O . GLY A 1 105 ? 0.378 -15.307 7.237 1.00 97.25 105 GLY A O 1
ATOM 813 N N . ASP A 1 106 ? 2.273 -16.321 6.644 1.00 98.81 106 ASP A N 1
ATOM 814 C CA . ASP A 1 106 ? 3.109 -15.135 6.901 1.00 98.81 106 ASP A CA 1
ATOM 815 C C . ASP A 1 106 ? 2.823 -14.025 5.874 1.00 98.81 106 ASP A C 1
ATOM 817 O O . ASP A 1 106 ? 2.339 -14.295 4.770 1.00 98.81 106 ASP A O 1
ATOM 821 N N . VAL A 1 107 ? 3.098 -12.769 6.235 1.00 98.88 107 VAL A N 1
ATOM 822 C CA . VAL A 1 107 ? 2.633 -11.598 5.475 1.00 98.88 107 VAL A CA 1
ATOM 823 C C . VAL A 1 107 ? 3.791 -10.906 4.766 1.00 98.88 107 VAL A C 1
ATOM 825 O O . VAL A 1 107 ? 4.788 -10.523 5.376 1.00 98.88 107 VAL A O 1
ATOM 828 N N . PHE A 1 108 ? 3.637 -10.696 3.463 1.00 98.75 108 PHE A N 1
ATOM 829 C CA . PHE A 1 108 ? 4.515 -9.865 2.656 1.00 98.75 108 PHE A CA 1
ATOM 830 C C . PHE A 1 108 ? 3.752 -8.614 2.219 1.00 98.75 108 PHE A C 1
ATOM 832 O O . PHE A 1 108 ? 2.789 -8.697 1.457 1.00 98.75 108 PHE A O 1
ATOM 839 N N . ILE A 1 109 ? 4.178 -7.447 2.696 1.00 98.69 109 ILE A N 1
ATOM 840 C CA . ILE A 1 109 ? 3.538 -6.167 2.394 1.00 98.69 109 ILE A CA 1
ATOM 841 C C . ILE A 1 109 ? 4.212 -5.540 1.179 1.00 98.69 109 ILE A C 1
ATOM 843 O O . ILE A 1 109 ? 5.421 -5.333 1.172 1.00 98.69 109 ILE A O 1
ATOM 847 N N . LYS A 1 110 ? 3.458 -5.162 0.148 1.00 97.38 110 LYS A N 1
ATOM 848 C CA . LYS A 1 110 ? 4.021 -4.490 -1.028 1.00 97.38 110 LYS A CA 1
ATOM 849 C C . LYS A 1 110 ? 3.059 -3.459 -1.599 1.00 97.38 110 LYS A C 1
ATOM 851 O O . LYS A 1 110 ? 2.074 -3.819 -2.221 1.00 97.38 110 LYS A O 1
ATOM 856 N N . GLY A 1 111 ? 3.405 -2.176 -1.488 1.00 96.75 111 GLY A N 1
ATOM 857 C CA . GLY A 1 111 ? 2.650 -1.122 -2.173 1.00 96.75 111 GLY A CA 1
ATOM 858 C C . GLY A 1 111 ? 2.795 -1.153 -3.701 1.00 96.75 111 GLY A C 1
ATOM 859 O O . GLY A 1 111 ? 3.668 -1.836 -4.247 1.00 96.75 111 GLY A O 1
ATOM 860 N N . ALA A 1 112 ? 1.981 -0.356 -4.391 1.00 97.62 112 ALA A N 1
ATOM 861 C CA . ALA A 1 112 ? 1.909 -0.307 -5.854 1.00 97.62 112 ALA A CA 1
ATOM 862 C C . ALA A 1 112 ? 2.104 1.109 -6.429 1.00 97.62 112 ALA A C 1
ATOM 864 O O . ALA A 1 112 ? 2.267 2.076 -5.681 1.00 97.62 112 ALA A O 1
ATOM 865 N N . ASN A 1 113 ? 2.132 1.214 -7.758 1.00 97.69 113 ASN A N 1
ATOM 866 C CA . ASN A 1 113 ? 2.246 2.446 -8.548 1.00 97.69 113 ASN A CA 1
ATOM 867 C C . ASN A 1 113 ? 0.976 2.779 -9.336 1.00 97.69 113 ASN A C 1
ATOM 869 O O . ASN A 1 113 ? 0.785 3.940 -9.678 1.00 97.69 113 ASN A O 1
ATOM 873 N N . ALA A 1 114 ? 0.146 1.774 -9.599 1.00 98.19 114 ALA A N 1
ATOM 874 C CA . ALA A 1 114 ? -1.134 1.885 -10.276 1.00 98.19 114 ALA A CA 1
ATOM 875 C C . ALA A 1 114 ? -2.152 0.958 -9.599 1.00 98.19 114 ALA A C 1
ATOM 877 O O . ALA A 1 114 ? -1.767 -0.057 -9.008 1.00 98.19 114 ALA A O 1
ATOM 878 N N . LEU A 1 115 ? -3.430 1.295 -9.711 1.00 98.69 115 LEU A N 1
ATOM 879 C CA . LEU A 1 115 ? -4.553 0.533 -9.184 1.00 98.69 115 LEU A CA 1
ATOM 880 C C . LEU A 1 115 ? -5.716 0.586 -10.187 1.00 98.69 115 LEU A C 1
ATOM 882 O O . LEU A 1 115 ? -6.063 1.655 -10.672 1.00 98.69 115 LEU A O 1
ATOM 886 N N . ASN A 1 116 ? -6.326 -0.556 -10.488 1.00 98.44 116 ASN A N 1
ATOM 887 C CA . ASN A 1 116 ? -7.692 -0.622 -11.000 1.00 98.44 116 ASN A CA 1
ATOM 888 C C . ASN A 1 116 ? -8.519 -1.282 -9.897 1.00 98.44 116 ASN A C 1
ATOM 890 O O . ASN A 1 116 ? -8.563 -2.514 -9.810 1.00 98.44 116 ASN A O 1
ATOM 894 N N . TYR A 1 117 ? -9.118 -0.476 -9.016 1.00 98.19 117 TYR A N 1
ATOM 895 C CA . TYR A 1 117 ? -9.735 -0.984 -7.787 1.00 98.19 117 TYR A CA 1
ATOM 896 C C . TYR A 1 117 ? -10.894 -1.934 -8.105 1.00 98.19 117 TYR A C 1
ATOM 898 O O . TYR A 1 117 ? -10.936 -3.053 -7.598 1.00 98.19 117 TYR A O 1
ATOM 906 N N . ALA A 1 118 ? -11.753 -1.549 -9.055 1.00 96.62 118 ALA A N 1
ATOM 907 C CA . ALA A 1 118 ? -12.886 -2.361 -9.504 1.00 96.62 118 ALA A CA 1
ATOM 908 C C . ALA A 1 118 ? -12.489 -3.743 -10.064 1.00 96.62 118 ALA A C 1
ATOM 910 O O . ALA A 1 118 ? -13.257 -4.694 -9.939 1.00 96.62 118 ALA A O 1
ATOM 911 N N . ASN A 1 119 ? -11.289 -3.869 -10.645 1.00 97.12 119 ASN A N 1
ATOM 912 C CA . ASN A 1 119 ? -10.784 -5.130 -11.202 1.00 97.12 119 ASN A CA 1
ATOM 913 C C . ASN A 1 119 ? -9.932 -5.925 -10.196 1.00 97.12 119 ASN A C 1
ATOM 915 O O . ASN A 1 119 ? -9.503 -7.038 -10.500 1.00 97.12 119 ASN A O 1
ATOM 919 N N . GLY A 1 120 ? -9.645 -5.368 -9.015 1.00 97.88 120 GLY A N 1
ATOM 920 C CA . GLY A 1 120 ? -8.777 -6.004 -8.026 1.00 97.88 120 GLY A CA 1
ATOM 921 C C . GLY A 1 120 ? -7.334 -6.192 -8.515 1.00 97.88 120 GLY A C 1
ATOM 922 O O . GLY A 1 120 ? -6.693 -7.193 -8.183 1.00 97.88 120 GLY A O 1
ATOM 923 N N . VAL A 1 121 ? -6.826 -5.262 -9.335 1.00 98.56 121 VAL A N 1
ATOM 924 C CA . VAL A 1 121 ? -5.477 -5.333 -9.923 1.00 98.56 121 VAL A CA 1
ATOM 925 C C . VAL A 1 121 ? -4.647 -4.136 -9.490 1.00 98.56 121 VAL A C 1
ATOM 927 O O . VAL A 1 121 ? -5.067 -2.989 -9.633 1.00 98.56 121 VAL A O 1
ATOM 930 N N . ALA A 1 122 ? -3.434 -4.397 -9.010 1.00 98.62 122 ALA A N 1
ATOM 931 C CA . ALA A 1 122 ? -2.438 -3.368 -8.752 1.00 98.62 122 ALA A CA 1
ATOM 932 C C . ALA A 1 122 ? -1.258 -3.511 -9.721 1.00 98.62 122 ALA A C 1
ATOM 934 O O . ALA A 1 122 ? -0.912 -4.609 -10.147 1.00 98.62 122 ALA A O 1
ATOM 935 N N . GLY A 1 123 ? -0.617 -2.400 -10.070 1.00 98.00 123 GLY A N 1
ATOM 936 C CA . GLY A 1 123 ? 0.510 -2.360 -10.997 1.00 98.00 123 GLY A CA 1
ATOM 937 C C . GLY A 1 123 ? 1.759 -1.811 -10.323 1.00 98.00 123 GLY A C 1
ATOM 938 O O . GLY A 1 123 ? 1.704 -0.790 -9.636 1.00 98.00 123 GLY A O 1
ATOM 939 N N . VAL A 1 124 ? 2.901 -2.468 -10.512 1.00 97.69 124 VAL A N 1
ATOM 940 C CA . VAL A 1 124 ? 4.198 -2.004 -9.997 1.00 97.69 124 VAL A CA 1
ATOM 941 C C . VAL A 1 124 ? 5.095 -1.609 -11.157 1.00 97.69 124 VAL A C 1
ATOM 943 O O . VAL A 1 124 ? 5.337 -2.414 -12.052 1.00 97.69 124 VAL A O 1
ATOM 946 N N . SER A 1 125 ? 5.618 -0.385 -11.134 1.00 96.31 125 SER A N 1
ATOM 947 C CA . SER A 1 125 ? 6.565 0.069 -12.152 1.00 96.31 125 SER A CA 1
ATOM 948 C C . SER A 1 125 ? 7.924 -0.600 -11.943 1.00 96.31 125 SER A C 1
ATOM 950 O O . SER A 1 125 ? 8.484 -0.571 -10.843 1.00 96.31 125 SER A O 1
ATOM 952 N N . ILE A 1 126 ? 8.471 -1.184 -13.003 1.00 94.19 126 ILE A N 1
ATOM 953 C CA . ILE A 1 126 ? 9.725 -1.931 -13.002 1.00 94.19 126 ILE A CA 1
ATOM 954 C C . ILE A 1 126 ? 10.733 -1.216 -13.899 1.00 94.19 126 ILE A C 1
ATOM 956 O O . ILE A 1 126 ? 10.538 -1.092 -15.102 1.00 94.19 126 ILE A O 1
ATOM 960 N N . GLY A 1 127 ? 11.839 -0.777 -13.297 1.00 90.50 127 GLY A N 1
ATOM 961 C CA . GLY A 1 127 ? 13.020 -0.288 -14.021 1.00 90.50 127 GLY A CA 1
ATOM 962 C C . GLY A 1 127 ? 14.240 -1.203 -13.899 1.00 90.50 127 GLY A C 1
ATOM 963 O O . GLY A 1 127 ? 15.299 -0.881 -14.421 1.00 90.50 127 GLY A O 1
ATOM 964 N N . ASN A 1 128 ? 14.130 -2.315 -13.163 1.00 89.81 128 ASN A N 1
ATOM 965 C CA . ASN A 1 128 ? 15.221 -3.272 -12.992 1.00 89.81 128 ASN A CA 1
ATOM 966 C C . ASN A 1 128 ? 15.009 -4.468 -13.939 1.00 89.81 128 ASN A C 1
ATOM 968 O O . ASN A 1 128 ? 13.919 -5.045 -13.902 1.00 89.81 128 ASN A O 1
ATOM 972 N N . PRO A 1 129 ? 16.026 -4.890 -14.718 1.00 86.44 129 PRO A N 1
ATOM 973 C CA . PRO A 1 129 ? 15.896 -5.972 -15.698 1.00 86.44 129 PRO A CA 1
ATOM 974 C C . PRO A 1 129 ? 15.527 -7.339 -15.098 1.00 86.44 129 PRO A C 1
ATOM 976 O O . PRO A 1 129 ? 15.100 -8.223 -15.829 1.00 86.44 129 PRO A O 1
ATOM 979 N N . THR A 1 130 ? 15.652 -7.535 -13.781 1.00 89.12 130 THR A N 1
ATOM 980 C CA . THR A 1 130 ? 15.245 -8.777 -13.099 1.00 89.12 130 THR A CA 1
ATOM 981 C C . THR A 1 130 ? 13.820 -8.733 -12.532 1.00 89.12 130 THR A C 1
ATOM 983 O O . THR A 1 130 ? 13.434 -9.602 -11.752 1.00 89.12 130 THR A O 1
ATOM 986 N N . GLY A 1 131 ? 13.019 -7.716 -12.876 1.00 88.81 131 GLY A N 1
ATOM 987 C CA . GLY A 1 131 ? 11.648 -7.570 -12.369 1.00 88.81 131 GLY A CA 1
ATOM 988 C C . GLY A 1 131 ? 11.556 -6.911 -10.986 1.00 88.81 131 GLY A C 1
ATOM 989 O O . GLY A 1 131 ? 10.477 -6.843 -10.392 1.00 88.81 131 GLY A O 1
ATOM 990 N N . GLY A 1 132 ? 12.681 -6.429 -10.448 1.00 90.25 132 GLY A N 1
ATOM 991 C CA . GLY A 1 132 ? 12.750 -5.781 -9.138 1.00 90.25 132 GLY A CA 1
ATOM 992 C C . GLY A 1 132 ? 12.277 -6.686 -7.994 1.00 90.25 132 GLY A C 1
ATOM 993 O O . GLY A 1 132 ? 12.399 -7.908 -8.040 1.00 90.25 132 GLY A O 1
ATOM 994 N N . THR A 1 133 ? 11.725 -6.086 -6.935 1.00 90.19 133 THR A N 1
ATOM 995 C CA . THR A 1 133 ? 11.224 -6.852 -5.779 1.00 90.19 133 THR A CA 1
ATOM 996 C C . THR A 1 133 ? 10.116 -7.827 -6.160 1.00 90.19 133 THR A C 1
ATOM 998 O O . THR A 1 133 ? 10.121 -8.949 -5.672 1.00 90.19 133 THR A O 1
ATOM 1001 N N . VAL A 1 134 ? 9.183 -7.419 -7.025 1.00 93.12 134 VAL A N 1
ATOM 1002 C CA . VAL A 1 134 ? 8.043 -8.267 -7.400 1.00 93.12 134 VAL A CA 1
ATOM 1003 C C . VAL A 1 134 ? 8.524 -9.502 -8.158 1.00 93.12 134 VAL A C 1
ATOM 1005 O O . VAL A 1 134 ? 8.192 -10.611 -7.749 1.00 93.12 134 VAL A O 1
ATOM 1008 N N . GLY A 1 135 ? 9.371 -9.329 -9.179 1.00 93.62 135 GLY A N 1
ATOM 1009 C CA . GLY A 1 135 ? 9.922 -10.448 -9.949 1.00 93.62 135 GLY A CA 1
ATOM 1010 C C . GLY A 1 135 ? 10.679 -11.460 -9.082 1.00 93.62 135 GLY A C 1
ATOM 1011 O O . GLY A 1 135 ? 10.490 -12.664 -9.233 1.00 93.62 135 GLY A O 1
ATOM 1012 N N . GLY A 1 136 ? 11.473 -10.987 -8.114 1.00 93.69 136 GLY A N 1
ATOM 1013 C CA . GLY A 1 136 ? 12.230 -11.864 -7.212 1.00 93.69 136 GLY A CA 1
ATOM 1014 C C . GLY A 1 136 ? 11.414 -12.522 -6.087 1.00 93.69 136 GLY A C 1
ATOM 1015 O O . GLY A 1 136 ? 11.847 -13.540 -5.538 1.00 93.69 136 GLY A O 1
ATOM 1016 N N . ALA A 1 137 ? 10.252 -11.964 -5.731 1.00 95.81 137 ALA A N 1
ATOM 1017 C CA . ALA A 1 137 ? 9.469 -12.396 -4.571 1.00 95.81 137 ALA A CA 1
ATOM 1018 C C . ALA A 1 137 ? 8.200 -13.186 -4.926 1.00 95.81 137 ALA A C 1
ATOM 1020 O O . ALA A 1 137 ? 7.852 -14.123 -4.205 1.00 95.81 137 ALA A O 1
ATOM 1021 N N . LEU A 1 138 ? 7.512 -12.848 -6.023 1.00 96.25 138 LEU A N 1
ATOM 1022 C CA . LEU A 1 138 ? 6.137 -13.300 -6.276 1.00 96.25 138 LEU A CA 1
ATOM 1023 C C . LEU A 1 138 ? 6.010 -14.827 -6.366 1.00 96.25 138 LEU A C 1
ATOM 1025 O O . LEU A 1 138 ? 5.106 -15.405 -5.767 1.00 96.25 138 LEU A O 1
ATOM 1029 N N . GLY A 1 139 ? 6.958 -15.497 -7.028 1.00 96.75 139 GLY A N 1
ATOM 1030 C CA . GLY A 1 139 ? 6.967 -16.961 -7.110 1.00 96.75 139 GLY A CA 1
ATOM 1031 C C . GLY A 1 139 ? 7.052 -17.638 -5.736 1.00 96.75 139 GLY A C 1
ATOM 1032 O O . GLY A 1 139 ? 6.362 -18.626 -5.488 1.00 96.75 139 GLY A O 1
ATOM 1033 N N . ARG A 1 140 ? 7.839 -17.077 -4.806 1.00 97.25 140 ARG A N 1
ATOM 1034 C CA . ARG A 1 140 ? 7.949 -17.586 -3.428 1.00 97.25 140 ARG A CA 1
ATOM 1035 C C . ARG A 1 140 ? 6.709 -17.266 -2.605 1.00 97.25 140 ARG A C 1
ATOM 1037 O O . ARG A 1 140 ? 6.248 -18.135 -1.875 1.00 97.25 140 ARG A O 1
ATOM 1044 N N . ILE A 1 141 ? 6.164 -16.059 -2.753 1.00 98.00 141 ILE A N 1
ATOM 1045 C CA . ILE A 1 141 ? 4.919 -15.637 -2.100 1.00 98.00 141 ILE A CA 1
ATOM 1046 C C . ILE A 1 141 ? 3.791 -16.620 -2.432 1.00 98.00 141 ILE A C 1
ATOM 1048 O O . ILE A 1 141 ? 3.164 -17.164 -1.524 1.00 98.00 141 ILE A O 1
ATOM 1052 N N . ILE A 1 142 ? 3.599 -16.923 -3.719 1.00 97.06 142 ILE A N 1
ATOM 1053 C CA . ILE A 1 142 ? 2.576 -17.868 -4.182 1.00 97.06 142 ILE A CA 1
ATOM 1054 C C . ILE A 1 142 ? 2.910 -19.295 -3.729 1.00 97.06 142 ILE A C 1
ATOM 1056 O O . ILE A 1 142 ? 2.090 -19.951 -3.088 1.00 97.06 142 ILE A O 1
ATOM 1060 N N . GLY A 1 143 ? 4.123 -19.777 -4.019 1.00 97.12 143 GLY A N 1
ATOM 1061 C CA . GLY A 1 143 ? 4.519 -21.163 -3.749 1.00 97.12 143 GLY A CA 1
ATOM 1062 C C . GLY A 1 143 ? 4.496 -21.538 -2.265 1.00 97.12 143 GLY A C 1
ATOM 1063 O O . GLY A 1 143 ? 4.168 -22.673 -1.920 1.00 97.12 143 GLY A O 1
ATOM 1064 N N . ARG A 1 144 ? 4.787 -20.583 -1.373 1.00 96.88 144 ARG A N 1
ATOM 1065 C CA . ARG A 1 144 ? 4.753 -20.774 0.086 1.00 96.88 144 ARG A CA 1
ATOM 1066 C C . ARG A 1 144 ? 3.407 -20.422 0.719 1.00 96.88 144 ARG A C 1
ATOM 1068 O O . ARG A 1 144 ? 3.272 -20.582 1.927 1.00 96.88 144 ARG A O 1
ATOM 1075 N N . LYS A 1 145 ? 2.407 -20.006 -0.070 1.00 97.56 145 LYS A N 1
ATOM 1076 C CA . LYS A 1 145 ? 1.066 -19.621 0.411 1.00 97.56 145 LYS A CA 1
ATOM 1077 C C . LYS A 1 145 ? 1.129 -18.479 1.435 1.00 97.56 145 LYS A C 1
ATOM 1079 O O . LYS A 1 145 ? 0.506 -18.545 2.496 1.00 97.56 145 LYS A O 1
ATOM 1084 N N . LEU A 1 146 ? 1.940 -17.467 1.134 1.00 98.50 146 LEU A N 1
ATOM 1085 C CA . LEU A 1 146 ? 2.047 -16.249 1.936 1.00 98.50 146 LEU A CA 1
ATOM 1086 C C . LEU A 1 146 ? 0.867 -15.318 1.627 1.00 98.50 146 LEU A C 1
ATOM 1088 O O . LEU A 1 146 ? 0.288 -15.377 0.540 1.00 98.50 146 LEU A O 1
ATOM 1092 N N . HIS A 1 147 ? 0.541 -14.420 2.551 1.00 98.44 147 HIS A N 1
ATOM 1093 C CA . HIS A 1 147 ? -0.379 -13.322 2.275 1.00 98.44 147 HIS A CA 1
ATOM 1094 C C . HIS A 1 147 ? 0.374 -12.168 1.616 1.00 98.44 147 HIS A C 1
ATOM 1096 O O . HIS A 1 147 ? 1.268 -11.583 2.224 1.00 98.44 147 HIS A O 1
ATOM 1102 N N . LEU A 1 148 ? -0.002 -11.822 0.384 1.00 98.69 148 LEU A N 1
ATOM 1103 C CA . LEU A 1 148 ? 0.433 -10.586 -0.260 1.00 98.69 148 LEU A CA 1
ATOM 1104 C C . LEU A 1 148 ? -0.563 -9.473 0.069 1.00 98.69 148 LEU A C 1
ATOM 1106 O O . LEU A 1 148 ? -1.640 -9.428 -0.522 1.00 98.69 148 LEU A O 1
ATOM 1110 N N . LEU A 1 149 ? -0.193 -8.596 1.001 1.00 98.88 149 LEU A N 1
ATOM 1111 C CA . LEU A 1 149 ? -0.969 -7.409 1.359 1.00 98.88 149 LEU A CA 1
ATOM 1112 C C . LEU A 1 149 ? -0.454 -6.208 0.560 1.00 98.88 149 LEU A C 1
ATOM 1114 O O . LEU A 1 149 ? 0.742 -5.909 0.574 1.00 98.88 149 LEU A O 1
ATOM 1118 N N . ILE A 1 150 ? -1.349 -5.518 -0.137 1.00 98.88 150 ILE A N 1
ATOM 1119 C CA . ILE A 1 150 ? -1.041 -4.446 -1.083 1.00 98.88 150 ILE A CA 1
ATOM 1120 C C . ILE A 1 150 ? -1.649 -3.139 -0.562 1.00 98.88 150 ILE A C 1
ATOM 1122 O O . ILE A 1 150 ? -2.726 -2.739 -1.006 1.00 98.88 150 ILE A O 1
ATOM 1126 N N . PRO A 1 151 ? -0.976 -2.450 0.378 1.00 98.75 151 PRO A N 1
ATOM 1127 C CA . PRO A 1 151 ? -1.398 -1.131 0.815 1.00 98.75 151 PRO A CA 1
ATOM 1128 C C . PRO A 1 151 ? -1.135 -0.113 -0.297 1.00 98.75 151 PRO A C 1
ATOM 1130 O O . PRO A 1 151 ? 0.009 0.125 -0.707 1.00 98.75 151 PRO A O 1
ATOM 1133 N N . VAL A 1 152 ? -2.197 0.495 -0.801 1.00 98.50 152 VAL A N 1
ATOM 1134 C CA . VAL A 1 152 ? -2.159 1.425 -1.929 1.00 98.50 152 VAL A CA 1
ATOM 1135 C C . VAL A 1 152 ? -3.294 2.422 -1.746 1.00 98.50 152 VAL A C 1
ATOM 1137 O O . VAL A 1 152 ? -4.417 2.012 -1.503 1.00 98.50 152 VAL A O 1
ATOM 1140 N N . GLY A 1 153 ? -3.003 3.720 -1.794 1.00 98.00 153 GLY A N 1
ATOM 1141 C CA . GLY A 1 153 ? -4.073 4.710 -1.725 1.00 98.00 153 GLY A CA 1
ATOM 1142 C C . GLY A 1 153 ? -4.749 4.871 -3.082 1.00 98.00 153 GLY A C 1
ATOM 1143 O O . GLY A 1 153 ? -4.161 4.572 -4.134 1.00 98.00 153 GLY A O 1
ATOM 1144 N N . LEU A 1 154 ? -5.995 5.335 -3.056 1.00 98.44 154 LEU A N 1
ATOM 1145 C CA . LEU A 1 154 ? -6.785 5.563 -4.268 1.00 98.44 154 LEU A CA 1
ATOM 1146 C C . LEU A 1 154 ? -6.196 6.676 -5.150 1.00 98.44 154 LEU A C 1
ATOM 1148 O O . LEU A 1 154 ? -6.559 6.776 -6.318 1.00 98.44 154 LEU A O 1
ATOM 1152 N N . GLU A 1 155 ? -5.218 7.459 -4.666 1.00 97.19 155 GLU A N 1
ATOM 1153 C CA . GLU A 1 155 ? -4.491 8.431 -5.497 1.00 97.19 155 GLU A CA 1
ATOM 1154 C C . GLU A 1 155 ? -3.741 7.777 -6.667 1.00 97.19 155 GLU A C 1
ATOM 1156 O O . GLU A 1 155 ? -3.330 8.455 -7.609 1.00 97.19 155 GLU A O 1
ATOM 1161 N N . LYS A 1 156 ? -3.531 6.459 -6.592 1.00 97.62 156 LYS A N 1
ATOM 1162 C CA . LYS A 1 156 ? -2.883 5.653 -7.630 1.00 97.62 156 LYS A CA 1
ATOM 1163 C C . LYS A 1 156 ? -3.864 4.928 -8.536 1.00 97.62 156 LYS A C 1
ATOM 1165 O O . LYS A 1 156 ? -3.421 4.116 -9.350 1.00 97.62 156 LYS A O 1
ATOM 1170 N N . GLU A 1 157 ? -5.161 5.178 -8.405 1.00 98.06 157 GLU A N 1
ATOM 1171 C CA . GLU A 1 157 ? -6.124 4.638 -9.351 1.00 98.06 157 GLU A CA 1
ATOM 1172 C C . GLU A 1 157 ? -5.874 5.219 -10.749 1.00 98.06 157 GLU A C 1
ATOM 1174 O O . GLU A 1 157 ? -5.740 6.430 -10.931 1.00 98.06 157 GLU A O 1
ATOM 1179 N N . VAL A 1 158 ? -5.741 4.334 -11.738 1.00 97.94 158 VAL A N 1
ATOM 1180 C CA . VAL A 1 158 ? -5.484 4.707 -13.131 1.00 97.94 158 VAL A CA 1
ATOM 1181 C C . VAL A 1 158 ? -6.702 4.383 -13.994 1.00 97.94 158 VAL A C 1
ATOM 1183 O O . VAL A 1 158 ? -7.341 3.350 -13.793 1.00 97.94 158 VAL A O 1
ATOM 1186 N N . PRO A 1 159 ? -7.028 5.234 -14.984 1.00 96.88 159 PRO A N 1
ATOM 1187 C CA . PRO A 1 159 ? -8.217 5.043 -15.813 1.00 96.88 159 PRO A CA 1
ATOM 1188 C C . PRO A 1 159 ? -8.046 3.966 -16.895 1.00 96.88 159 PRO A C 1
ATOM 1190 O O . PRO A 1 159 ? -9.033 3.548 -17.489 1.00 96.88 159 PRO A O 1
ATOM 1193 N N . TYR A 1 160 ? -6.810 3.550 -17.187 1.00 98.25 160 TYR A N 1
ATOM 1194 C CA . TYR A 1 160 ? -6.512 2.526 -18.190 1.00 98.25 160 TYR A CA 1
ATOM 1195 C C . TYR A 1 160 ? -6.331 1.155 -17.528 1.00 98.25 160 TYR A C 1
ATOM 1197 O O . TYR A 1 160 ? -5.863 1.0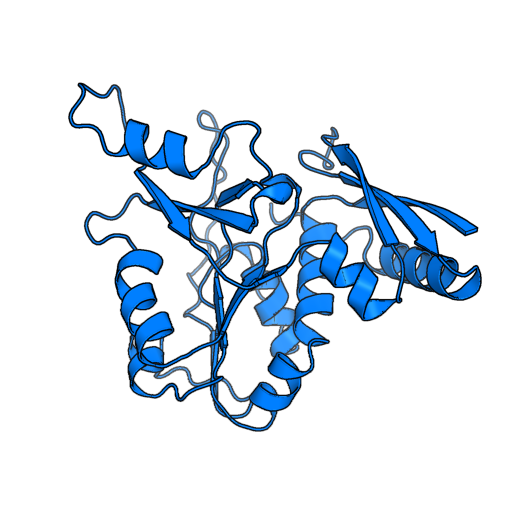81 -16.389 1.00 98.25 160 TYR A O 1
ATOM 1205 N N . ASP A 1 161 ? -6.676 0.076 -18.232 1.00 98.38 161 ASP A N 1
ATOM 1206 C CA . ASP A 1 161 ? -6.514 -1.283 -17.715 1.00 98.38 161 ASP A CA 1
ATOM 1207 C C . ASP A 1 161 ? -5.026 -1.641 -17.548 1.00 98.38 161 ASP A C 1
ATOM 1209 O O . ASP A 1 161 ? -4.220 -1.539 -18.473 1.00 98.38 161 ASP A O 1
ATOM 1213 N N . ILE A 1 162 ? -4.640 -2.048 -16.340 1.00 98.62 162 ILE A N 1
ATOM 1214 C CA . ILE A 1 162 ? -3.249 -2.336 -15.975 1.00 98.62 162 ILE A CA 1
ATOM 1215 C C . ILE A 1 162 ? -2.706 -3.552 -16.726 1.00 98.62 162 ILE A C 1
ATOM 1217 O O . ILE A 1 162 ? -1.514 -3.579 -17.043 1.00 98.62 162 ILE A O 1
ATOM 1221 N N . VAL A 1 163 ? -3.538 -4.558 -17.007 1.00 98.00 163 VAL A N 1
ATOM 1222 C CA . VAL A 1 163 ? -3.104 -5.753 -17.735 1.00 98.00 163 VAL A CA 1
ATOM 1223 C C . VAL A 1 163 ? -2.822 -5.380 -19.184 1.00 98.00 163 VAL A C 1
ATOM 1225 O O . VAL A 1 163 ? -1.738 -5.687 -19.681 1.00 98.00 163 VAL A O 1
ATOM 1228 N N . GLU A 1 164 ? -3.717 -4.639 -19.831 1.00 98.00 164 GLU A N 1
ATOM 1229 C CA . GLU A 1 164 ? -3.491 -4.124 -21.183 1.00 98.00 164 GLU A CA 1
ATOM 1230 C C . GLU A 1 164 ? -2.265 -3.202 -21.247 1.00 98.00 164 GLU A C 1
ATOM 1232 O O . GLU A 1 164 ? -1.385 -3.398 -22.087 1.00 98.00 164 GLU A O 1
ATOM 1237 N N . ALA A 1 165 ? -2.139 -2.247 -20.317 1.00 97.75 165 ALA A N 1
ATOM 1238 C CA . ALA A 1 165 ? -0.970 -1.371 -20.242 1.00 97.75 165 ALA A CA 1
ATOM 1239 C C . ALA A 1 165 ? 0.330 -2.169 -20.085 1.00 97.75 165 ALA A C 1
ATOM 1241 O O . ALA A 1 165 ? 1.336 -1.835 -20.708 1.00 97.75 165 ALA A O 1
ATOM 1242 N N . SER A 1 166 ? 0.326 -3.237 -19.280 1.00 97.31 166 SER A N 1
ATOM 1243 C CA . SER A 1 166 ? 1.511 -4.079 -19.101 1.00 97.31 166 SER A CA 1
ATOM 1244 C C . SER A 1 166 ? 1.947 -4.780 -20.384 1.00 97.31 166 SER A C 1
ATOM 1246 O O . SER A 1 166 ? 3.146 -4.881 -20.631 1.00 97.31 166 SER A O 1
ATOM 1248 N N . GLN A 1 167 ? 0.999 -5.217 -21.219 1.00 96.81 167 GLN A N 1
ATOM 1249 C CA . GLN A 1 167 ? 1.293 -5.869 -22.495 1.00 96.81 167 GLN A CA 1
ATOM 1250 C C . GLN A 1 167 ? 1.892 -4.877 -23.493 1.00 96.81 167 GLN A C 1
ATOM 1252 O O . GLN A 1 167 ? 2.904 -5.181 -24.119 1.00 96.81 167 GLN A O 1
ATOM 1257 N N . LEU A 1 168 ? 1.321 -3.672 -23.579 1.00 96.38 168 LEU A N 1
ATOM 1258 C CA . LEU A 1 168 ? 1.838 -2.601 -24.434 1.00 96.38 168 LEU A CA 1
ATOM 1259 C C . LEU A 1 168 ? 3.255 -2.186 -24.018 1.00 96.38 168 LEU A C 1
ATOM 1261 O O . LEU A 1 168 ? 4.146 -2.090 -24.858 1.00 96.38 168 LEU A O 1
ATOM 1265 N N . LEU A 1 169 ? 3.493 -2.009 -22.715 1.00 95.25 169 LEU A N 1
ATOM 1266 C CA . LEU A 1 169 ? 4.805 -1.631 -22.173 1.00 95.25 169 LEU A CA 1
ATOM 1267 C C . LEU A 1 169 ? 5.866 -2.737 -22.292 1.00 95.25 169 LEU A C 1
ATOM 1269 O O . LEU A 1 169 ? 7.055 -2.446 -22.182 1.00 95.25 169 LEU A O 1
ATOM 1273 N N . ALA A 1 170 ? 5.455 -3.994 -22.467 1.00 92.00 170 ALA A N 1
ATOM 1274 C CA . ALA A 1 170 ? 6.352 -5.133 -22.656 1.00 92.00 170 ALA A CA 1
ATOM 1275 C C . ALA A 1 170 ? 6.669 -5.423 -24.134 1.00 92.00 170 ALA A C 1
ATOM 1277 O O . ALA A 1 170 ? 7.455 -6.331 -24.408 1.00 92.00 170 ALA A O 1
ATOM 1278 N N . SER A 1 171 ? 6.053 -4.694 -25.069 1.00 90.81 171 SER A N 1
ATOM 1279 C CA . SER A 1 171 ? 6.303 -4.852 -26.502 1.00 90.81 171 SER A CA 1
ATOM 1280 C C . SER A 1 171 ? 7.743 -4.478 -26.883 1.00 90.81 171 SER A C 1
ATOM 1282 O O . SER A 1 171 ? 8.421 -3.716 -26.189 1.00 90.81 171 SER A O 1
ATOM 1284 N N . ASP A 1 172 ? 8.216 -5.030 -27.999 1.00 89.38 172 ASP A N 1
ATOM 1285 C CA . ASP A 1 172 ? 9.537 -4.778 -28.582 1.00 89.38 172 ASP A CA 1
ATOM 1286 C C . ASP A 1 172 ? 9.560 -3.562 -29.527 1.00 89.38 172 ASP A C 1
ATOM 1288 O O . ASP A 1 172 ? 10.517 -3.372 -30.280 1.00 89.38 172 ASP A O 1
ATOM 1292 N N . GLU A 1 173 ? 8.517 -2.729 -29.477 1.00 92.69 173 GLU A N 1
ATOM 1293 C CA . GLU A 1 173 ? 8.414 -1.498 -30.255 1.00 92.69 173 GLU A CA 1
ATOM 1294 C C . GLU A 1 173 ? 9.544 -0.511 -29.918 1.00 92.69 173 GLU A C 1
ATOM 1296 O O . GLU A 1 173 ? 10.115 -0.518 -28.825 1.00 92.69 173 GLU A O 1
ATOM 1301 N N . GLU A 1 174 ? 9.879 0.367 -30.869 1.00 93.00 174 GLU A N 1
ATOM 1302 C CA . GLU A 1 174 ? 10.882 1.413 -30.657 1.00 93.00 174 GLU A CA 1
ATOM 1303 C C . GLU A 1 174 ? 10.430 2.391 -29.559 1.00 93.00 174 GLU A C 1
ATOM 1305 O O . GLU A 1 174 ? 9.313 2.908 -29.579 1.00 93.00 174 GLU A O 1
ATOM 1310 N N . GLN A 1 175 ? 11.318 2.678 -28.604 1.00 91.62 175 GLN A N 1
ATOM 1311 C CA . GLN A 1 175 ? 11.007 3.499 -27.432 1.00 91.62 175 GLN A CA 1
ATOM 1312 C C . GLN A 1 175 ? 11.795 4.808 -27.436 1.00 91.62 175 GLN A C 1
ATOM 1314 O O . GLN A 1 175 ? 13.007 4.831 -27.661 1.00 91.62 175 GLN A O 1
ATOM 1319 N N . LEU A 1 176 ? 11.117 5.907 -27.099 1.00 92.62 176 LEU A N 1
ATOM 1320 C CA . LEU A 1 176 ? 11.758 7.192 -26.842 1.00 92.62 176 LEU A CA 1
ATOM 1321 C C . LEU A 1 176 ? 11.976 7.392 -25.338 1.00 92.62 176 LEU A C 1
ATOM 1323 O O . LEU A 1 176 ? 11.028 7.557 -24.571 1.00 92.62 176 LEU A O 1
ATOM 1327 N N . GLY A 1 177 ? 13.240 7.466 -24.925 1.00 89.12 177 GLY A N 1
ATOM 1328 C CA . GLY A 1 177 ? 13.605 7.659 -23.522 1.00 89.12 177 GLY A CA 1
ATOM 1329 C C . GLY A 1 177 ? 13.441 6.388 -22.688 1.00 89.12 177 GLY A C 1
ATOM 1330 O O . GLY A 1 177 ? 13.507 5.278 -23.203 1.00 89.12 177 GLY A O 1
ATOM 1331 N N . ASN A 1 178 ? 13.287 6.553 -21.373 1.00 87.56 178 ASN A N 1
ATOM 1332 C CA . ASN A 1 178 ? 13.146 5.426 -20.453 1.00 87.56 178 ASN A CA 1
ATOM 1333 C C . ASN A 1 178 ? 11.665 5.100 -20.227 1.00 87.56 178 ASN A C 1
ATOM 1335 O O . ASN A 1 178 ? 10.982 5.828 -19.501 1.00 87.56 178 ASN A O 1
ATOM 1339 N N . VAL A 1 179 ? 11.200 3.996 -20.807 1.00 93.12 179 VAL A N 1
ATOM 1340 C CA . VAL A 1 179 ? 9.856 3.454 -20.594 1.00 93.12 179 VAL A CA 1
ATOM 1341 C C . VAL A 1 179 ? 9.946 2.346 -19.547 1.00 93.12 179 VAL A C 1
ATOM 1343 O O . VAL A 1 179 ? 10.629 1.344 -19.735 1.00 93.12 179 VAL A O 1
ATOM 1346 N N . LEU A 1 180 ? 9.297 2.543 -18.398 1.00 94.19 180 LEU A N 1
ATOM 1347 C CA . LEU A 1 180 ? 9.256 1.522 -17.350 1.00 94.19 180 LEU A CA 1
ATOM 1348 C C . LEU A 1 180 ? 8.278 0.416 -17.745 1.00 94.19 180 LEU A C 1
ATOM 1350 O O . LEU A 1 180 ? 7.177 0.707 -18.208 1.00 94.19 180 LEU A O 1
ATOM 1354 N N . SER A 1 181 ? 8.624 -0.837 -17.461 1.00 95.38 181 SER A N 1
ATOM 1355 C CA . SER A 1 181 ? 7.645 -1.921 -17.532 1.00 95.38 181 SER A CA 1
ATOM 1356 C C . SER A 1 181 ? 6.636 -1.791 -16.387 1.00 95.38 181 SER A C 1
ATOM 1358 O O . SER A 1 181 ? 6.932 -1.221 -15.331 1.00 95.38 181 SER A O 1
ATOM 1360 N N . LEU A 1 182 ? 5.447 -2.358 -16.562 1.00 96.81 182 LEU A N 1
ATOM 1361 C CA . LEU A 1 182 ? 4.424 -2.448 -15.524 1.00 96.81 182 LEU A CA 1
ATOM 1362 C C . LEU A 1 182 ? 4.187 -3.919 -15.202 1.00 96.81 182 LEU A C 1
ATOM 1364 O O . LEU A 1 182 ? 3.926 -4.704 -16.103 1.00 96.81 182 LEU A O 1
ATOM 1368 N N . PHE A 1 183 ? 4.295 -4.297 -13.930 1.00 97.38 183 PHE A N 1
ATOM 1369 C CA . PHE A 1 183 ? 4.044 -5.663 -13.473 1.00 97.38 183 PHE A CA 1
ATOM 1370 C C . PHE A 1 183 ? 2.677 -5.715 -12.773 1.00 97.38 183 PHE A C 1
ATOM 1372 O O . PHE A 1 183 ? 2.569 -5.186 -11.658 1.00 97.38 183 PHE A O 1
ATOM 1379 N N . PRO A 1 184 ? 1.644 -6.335 -13.379 1.00 97.88 184 PRO A N 1
ATOM 1380 C CA . PRO A 1 184 ? 0.358 -6.561 -12.726 1.00 97.88 184 PRO A CA 1
ATOM 1381 C C . PRO A 1 184 ? 0.495 -7.576 -11.590 1.00 97.88 184 PRO A C 1
ATOM 1383 O O . PRO A 1 184 ? 1.052 -8.660 -11.770 1.00 97.88 184 PRO A O 1
ATOM 1386 N N . ILE A 1 185 ? -0.018 -7.239 -10.414 1.00 97.88 185 ILE A N 1
ATOM 1387 C CA . ILE A 1 185 ? -0.042 -8.117 -9.247 1.00 97.88 185 ILE A CA 1
ATOM 1388 C C . ILE A 1 185 ? -1.461 -8.233 -8.694 1.00 97.88 185 ILE A C 1
ATOM 1390 O O . ILE A 1 185 ? -2.220 -7.263 -8.661 1.00 97.88 185 ILE A O 1
ATOM 1394 N N . HIS A 1 186 ? -1.774 -9.435 -8.214 1.00 97.50 186 HIS A N 1
ATOM 1395 C CA . HIS A 1 186 ? -3.002 -9.746 -7.494 1.00 97.50 186 HIS A CA 1
ATOM 1396 C C . HIS A 1 186 ? -2.658 -10.138 -6.059 1.00 97.50 186 HIS A C 1
ATOM 1398 O O . HIS A 1 186 ? -1.695 -10.866 -5.812 1.0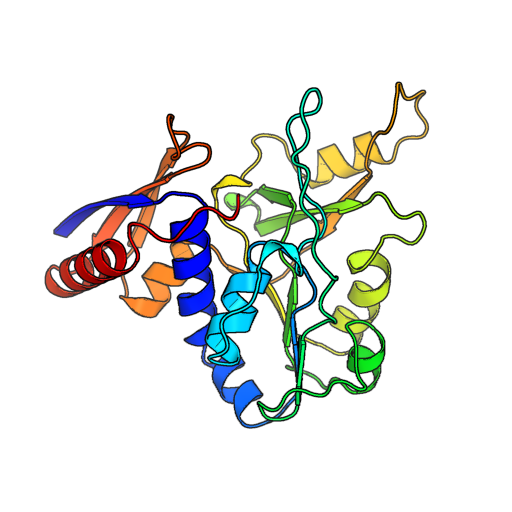0 97.50 186 HIS A O 1
ATOM 1404 N N . GLY A 1 187 ? -3.456 -9.654 -5.120 1.00 97.19 187 GLY A N 1
ATOM 1405 C CA . GLY A 1 187 ? -3.294 -9.867 -3.691 1.00 97.19 187 GLY A CA 1
ATOM 1406 C C . GLY A 1 187 ? -4.422 -9.171 -2.944 1.00 97.19 187 GLY A C 1
ATOM 1407 O O . GLY A 1 187 ? -5.410 -8.754 -3.545 1.00 97.19 187 GLY A O 1
ATOM 1408 N N . GLU A 1 188 ? -4.274 -9.034 -1.637 1.00 98.44 188 GLU A N 1
ATOM 1409 C CA . GLU A 1 188 ? -5.220 -8.281 -0.822 1.00 98.44 188 GLU A CA 1
ATOM 1410 C C . GLU A 1 188 ? -4.944 -6.785 -0.974 1.00 98.44 188 GLU A C 1
ATOM 1412 O O . GLU A 1 188 ? -3.984 -6.267 -0.406 1.00 98.44 188 GLU A O 1
ATOM 1417 N N . ILE A 1 189 ? -5.754 -6.098 -1.777 1.00 98.81 189 ILE A N 1
ATOM 1418 C CA . ILE A 1 189 ? -5.703 -4.639 -1.914 1.00 98.81 189 ILE A CA 1
ATOM 1419 C C . ILE A 1 189 ? -6.254 -4.000 -0.641 1.00 98.81 189 ILE A C 1
ATOM 1421 O O . ILE A 1 189 ? -7.279 -4.431 -0.121 1.00 98.81 189 ILE A O 1
ATOM 1425 N N . PHE A 1 190 ? -5.547 -2.986 -0.142 1.00 98.88 190 PHE A N 1
ATOM 1426 C CA . PHE A 1 190 ? -5.908 -2.284 1.080 1.00 98.88 190 PHE A CA 1
ATOM 1427 C C . PHE A 1 190 ? -5.731 -0.772 0.909 1.00 98.88 190 PHE A C 1
ATOM 1429 O O . PHE A 1 190 ? -4.605 -0.271 0.833 1.00 98.88 190 PHE A O 1
ATOM 1436 N N . THR A 1 191 ? -6.849 -0.062 0.834 1.00 98.88 191 THR A N 1
ATOM 1437 C CA . THR A 1 191 ? -6.954 1.375 0.564 1.00 98.88 191 THR A CA 1
ATOM 1438 C C . THR A 1 191 ? -7.570 2.114 1.758 1.00 98.88 191 THR A C 1
ATOM 1440 O O . THR A 1 191 ? -7.772 1.547 2.835 1.00 98.88 191 THR A O 1
ATOM 1443 N N . GLU A 1 192 ? -7.886 3.395 1.582 1.00 98.81 192 GLU A N 1
ATOM 1444 C CA . GLU A 1 192 ? -8.687 4.181 2.519 1.00 98.81 192 GLU A CA 1
ATOM 1445 C C . GLU A 1 192 ? -10.068 3.558 2.785 1.00 98.81 192 GLU A C 1
ATOM 1447 O O . GLU A 1 192 ? -10.560 3.651 3.911 1.00 98.81 192 GLU A O 1
ATOM 1452 N N . ILE A 1 193 ? -10.665 2.902 1.778 1.00 98.88 193 ILE A N 1
ATOM 1453 C CA . ILE A 1 193 ? -11.972 2.234 1.883 1.00 98.88 193 ILE A CA 1
ATOM 1454 C C . ILE A 1 193 ? -11.885 1.100 2.904 1.00 98.88 193 ILE A C 1
ATOM 1456 O O . ILE A 1 193 ? -12.629 1.090 3.884 1.00 98.88 193 ILE A O 1
ATOM 1460 N N . GLU A 1 194 ? -10.932 0.182 2.720 1.00 98.81 194 GLU A N 1
ATOM 1461 C CA . GLU A 1 194 ? -10.734 -0.937 3.643 1.00 98.81 194 GLU A CA 1
ATOM 1462 C C . GLU A 1 194 ? -10.332 -0.449 5.039 1.00 98.81 194 GLU A C 1
ATOM 1464 O O . GLU A 1 194 ? -10.816 -0.981 6.036 1.00 98.81 194 GLU A O 1
ATOM 1469 N N . ALA A 1 195 ? -9.477 0.575 5.131 1.00 98.88 195 ALA A N 1
ATOM 1470 C CA . ALA A 1 195 ? -9.012 1.098 6.411 1.00 98.88 195 ALA A CA 1
ATOM 1471 C C . ALA A 1 195 ? -10.164 1.637 7.272 1.00 98.88 195 ALA A C 1
ATOM 1473 O O . ALA A 1 195 ? -10.296 1.246 8.431 1.00 98.88 195 ALA A O 1
ATOM 1474 N N . LEU A 1 196 ? -11.010 2.510 6.721 1.00 98.81 196 LEU A N 1
ATOM 1475 C CA . LEU A 1 196 ? -12.143 3.088 7.452 1.00 98.81 196 LEU A CA 1
ATOM 1476 C C . LEU A 1 196 ? -13.250 2.060 7.704 1.00 98.81 196 LEU A C 1
ATOM 1478 O O . LEU A 1 196 ? -13.814 2.044 8.798 1.00 98.81 196 LEU A O 1
ATOM 1482 N N . GLY A 1 197 ? -13.505 1.163 6.747 1.00 98.69 197 GLY A N 1
ATOM 1483 C CA . GLY A 1 197 ? -14.451 0.065 6.934 1.00 98.69 197 GLY A CA 1
ATOM 1484 C C . GLY A 1 197 ? -14.048 -0.867 8.080 1.00 98.69 197 GLY A C 1
ATOM 1485 O O . GLY A 1 197 ? -14.889 -1.253 8.885 1.00 98.69 197 GLY A O 1
ATOM 1486 N N . ILE A 1 198 ? -12.757 -1.184 8.221 1.00 98.38 198 ILE A N 1
ATOM 1487 C CA . ILE A 1 198 ? -12.266 -2.050 9.305 1.00 98.38 198 ILE A CA 1
ATOM 1488 C C . ILE A 1 198 ? -12.191 -1.325 10.646 1.00 98.38 198 ILE A C 1
ATOM 1490 O O . ILE A 1 198 ? -12.502 -1.924 11.673 1.00 98.38 198 ILE A O 1
ATOM 1494 N N . LEU A 1 199 ? -11.746 -0.067 10.662 1.00 98.50 199 LEU A N 1
ATOM 1495 C CA . LEU A 1 199 ? -11.559 0.676 11.908 1.00 98.50 199 LEU A CA 1
ATOM 1496 C C . LEU A 1 199 ? -12.885 1.140 12.523 1.00 98.50 199 LEU A C 1
ATOM 1498 O O . LEU A 1 199 ? -12.992 1.158 13.746 1.00 98.50 199 LEU A O 1
ATOM 1502 N N . TYR A 1 200 ? -13.867 1.502 11.692 1.00 98.44 200 TYR A N 1
ATOM 1503 C CA . TYR A 1 200 ? -15.096 2.167 12.140 1.00 98.44 200 TYR A CA 1
ATOM 1504 C C . TYR A 1 200 ? -16.386 1.529 11.620 1.00 98.44 200 TY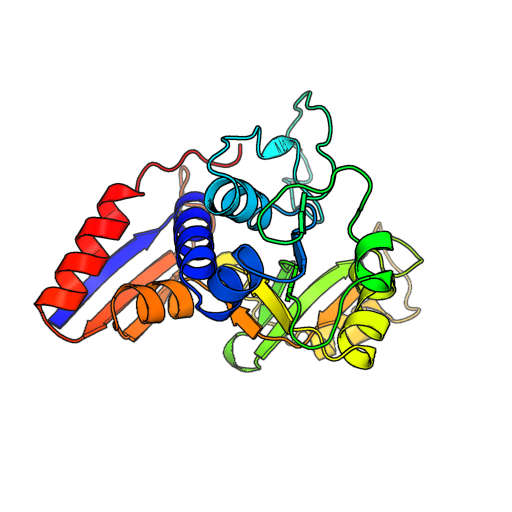R A C 1
ATOM 1506 O O . TYR A 1 200 ? -17.458 1.984 11.988 1.00 98.44 200 TYR A O 1
ATOM 1514 N N . GLY A 1 201 ? -16.329 0.502 10.766 1.00 98.19 201 GLY A N 1
ATOM 1515 C CA . GLY A 1 201 ? -17.541 -0.152 10.256 1.00 98.19 201 GLY A CA 1
ATOM 1516 C C . GLY A 1 201 ? -18.365 0.703 9.286 1.00 98.19 201 GLY A C 1
ATOM 1517 O O . GLY A 1 201 ? -19.546 0.425 9.090 1.00 98.19 201 GLY A O 1
ATOM 1518 N N . VAL A 1 202 ? -17.766 1.737 8.685 1.00 98.69 202 VAL A N 1
ATOM 1519 C CA . VAL A 1 202 ? -18.449 2.648 7.752 1.00 98.69 202 VAL A CA 1
ATOM 1520 C C . VAL A 1 202 ? -18.258 2.229 6.294 1.00 98.69 202 VAL A C 1
ATOM 1522 O O . VAL A 1 202 ? -17.186 1.772 5.898 1.00 98.69 202 VAL A O 1
ATOM 1525 N N . ASP A 1 203 ? -19.279 2.464 5.473 1.00 98.62 203 ASP A N 1
ATOM 1526 C CA . ASP A 1 203 ? -19.165 2.413 4.018 1.00 98.62 203 ASP A CA 1
ATOM 1527 C C . ASP A 1 203 ? -18.463 3.680 3.515 1.00 98.62 203 ASP A C 1
ATOM 1529 O O . ASP A 1 203 ? -18.762 4.798 3.952 1.00 98.62 203 ASP A O 1
ATOM 1533 N N . VAL A 1 204 ? -17.550 3.517 2.558 1.00 98.69 204 VAL A N 1
ATOM 1534 C CA . VAL A 1 204 ? -16.708 4.601 2.040 1.00 98.69 204 VAL A CA 1
ATOM 1535 C C . VAL A 1 204 ? -16.798 4.646 0.527 1.00 98.69 204 VAL A C 1
ATOM 1537 O O . VAL A 1 204 ? -16.584 3.641 -0.147 1.00 98.69 204 VAL A O 1
ATOM 1540 N N . ILE A 1 205 ? -17.076 5.828 -0.016 1.00 98.44 205 ILE A N 1
ATOM 1541 C CA . ILE A 1 205 ? -17.157 6.047 -1.460 1.00 98.44 205 ILE A CA 1
ATOM 1542 C C . ILE A 1 205 ? -16.250 7.228 -1.827 1.00 98.44 205 ILE A C 1
ATOM 1544 O O . ILE A 1 205 ? -16.499 8.339 -1.350 1.00 98.44 205 ILE A O 1
ATOM 1548 N N . PRO A 1 206 ? -15.221 7.052 -2.675 1.00 97.88 206 PRO A N 1
ATOM 1549 C CA . PRO A 1 206 ? -14.491 8.184 -3.230 1.00 97.88 206 PRO A CA 1
ATOM 1550 C C . PRO A 1 206 ? -15.403 8.969 -4.179 1.00 97.88 206 PRO A C 1
ATOM 1552 O O . PRO A 1 206 ? -15.928 8.426 -5.148 1.00 97.88 206 PRO A O 1
ATOM 1555 N N . VAL A 1 207 ? -15.618 10.254 -3.890 1.00 98.25 207 VAL A N 1
ATOM 1556 C CA . VAL A 1 207 ? -16.550 11.121 -4.642 1.00 98.25 207 VAL A CA 1
ATOM 1557 C C . VAL A 1 207 ? -15.858 12.265 -5.380 1.00 98.25 207 VAL A C 1
ATOM 1559 O O . VAL A 1 207 ? -16.447 12.852 -6.285 1.00 98.25 207 VAL A O 1
ATOM 1562 N N . ALA A 1 208 ? -14.607 12.575 -5.036 1.00 98.00 208 ALA A N 1
ATOM 1563 C CA . ALA A 1 208 ? -13.746 13.454 -5.822 1.00 98.00 208 ALA A CA 1
ATOM 1564 C C . ALA A 1 208 ? -12.267 13.159 -5.546 1.00 98.00 208 ALA A C 1
ATOM 1566 O O . ALA A 1 208 ? -11.916 12.642 -4.485 1.00 98.00 208 ALA A O 1
ATOM 1567 N N . ALA A 1 209 ? -11.398 13.538 -6.480 1.00 97.19 209 ALA A N 1
ATOM 1568 C CA . ALA A 1 209 ? -9.953 13.396 -6.356 1.00 97.19 209 ALA A CA 1
ATOM 1569 C C . ALA A 1 209 ? -9.235 14.601 -6.974 1.00 97.19 209 ALA A C 1
ATOM 1571 O O . ALA A 1 209 ? -9.761 15.255 -7.877 1.00 97.19 209 ALA A O 1
ATOM 1572 N N . GLY A 1 210 ? -8.018 14.861 -6.501 1.00 94.19 210 GLY A N 1
ATOM 1573 C CA . GLY A 1 210 ? -7.183 15.972 -6.943 1.00 94.19 210 GLY A CA 1
ATOM 1574 C C . GLY A 1 210 ? -7.493 17.271 -6.199 1.00 94.19 210 GLY A C 1
ATOM 1575 O O . GLY A 1 210 ? -8.601 17.800 -6.244 1.00 94.19 210 GLY A O 1
ATOM 1576 N N . GLY A 1 211 ? -6.480 17.804 -5.522 1.00 94.56 211 GLY A N 1
ATOM 1577 C CA . GLY A 1 211 ? -6.500 19.120 -4.893 1.00 94.56 211 GLY A CA 1
ATOM 1578 C C . GLY A 1 211 ? -5.364 20.009 -5.395 1.00 94.56 211 GLY A C 1
ATOM 1579 O O . GLY A 1 211 ? -4.700 19.707 -6.386 1.00 94.56 211 GLY A O 1
ATOM 1580 N N . ILE A 1 212 ? -5.149 21.119 -4.695 1.00 95.56 212 ILE A N 1
ATOM 1581 C CA . ILE A 1 212 ? -4.110 22.116 -4.976 1.00 95.56 212 ILE A CA 1
ATOM 1582 C C . ILE A 1 212 ? -3.474 22.576 -3.663 1.00 95.56 212 ILE A C 1
ATOM 1584 O O . ILE A 1 212 ? -4.088 22.428 -2.606 1.00 95.56 212 ILE A O 1
ATOM 1588 N N . ALA A 1 213 ? -2.289 23.183 -3.739 1.00 93.88 213 ALA A N 1
ATOM 1589 C CA . ALA A 1 213 ? -1.631 23.849 -2.612 1.00 93.88 213 ALA A CA 1
ATOM 1590 C C . ALA A 1 213 ? -1.363 22.912 -1.416 1.00 93.88 213 ALA A C 1
ATOM 1592 O O . ALA A 1 213 ? -1.623 23.270 -0.269 1.00 93.88 213 ALA A O 1
ATOM 1593 N N . GLY A 1 214 ? -0.839 21.713 -1.690 1.00 91.69 214 GLY A N 1
ATOM 1594 C CA . GLY A 1 214 ? -0.521 20.689 -0.687 1.00 91.69 214 GLY A CA 1
ATOM 1595 C C . GLY A 1 214 ? -1.523 19.533 -0.632 1.00 91.69 214 GLY A C 1
ATOM 1596 O O . GLY A 1 214 ? -1.267 18.535 0.037 1.00 91.69 214 GLY A O 1
ATOM 1597 N N . ALA A 1 215 ? -2.643 19.637 -1.352 1.00 94.75 215 ALA A N 1
ATOM 1598 C CA . ALA A 1 215 ? -3.636 18.572 -1.495 1.00 94.75 215 ALA A CA 1
ATOM 1599 C C . ALA A 1 215 ? -3.574 17.867 -2.866 1.00 94.75 215 ALA A C 1
ATOM 1601 O O . ALA A 1 215 ? -4.539 17.224 -3.282 1.00 94.75 215 ALA A O 1
ATOM 1602 N N . GLU A 1 216 ? -2.472 17.992 -3.610 1.00 94.38 216 GLU A N 1
ATOM 1603 C CA . GLU A 1 216 ? -2.273 17.278 -4.872 1.00 94.38 216 GLU A CA 1
ATOM 1604 C C . GLU A 1 216 ? -2.377 15.758 -4.648 1.00 94.38 216 GLU A C 1
ATOM 1606 O O . GLU A 1 216 ? -1.744 15.200 -3.753 1.00 94.38 216 GLU A O 1
ATOM 1611 N N . GLY A 1 217 ? -3.203 15.081 -5.452 1.00 94.50 217 GLY A N 1
ATOM 1612 C CA . GLY A 1 217 ? -3.516 13.658 -5.261 1.00 94.50 217 GLY A CA 1
ATOM 1613 C C . GLY A 1 217 ? -4.426 13.347 -4.064 1.00 94.50 217 GLY A C 1
ATOM 1614 O O . GLY A 1 217 ? -4.662 12.179 -3.785 1.00 94.50 217 GLY A O 1
ATOM 1615 N N . GLY A 1 218 ? -4.938 14.358 -3.355 1.00 96.88 218 GLY A N 1
ATOM 1616 C CA . GLY A 1 218 ? -5.897 14.166 -2.268 1.00 96.88 218 GLY A CA 1
ATOM 1617 C C . GLY A 1 218 ? -7.259 13.653 -2.744 1.00 96.88 218 GLY A C 1
ATOM 1618 O O . GLY A 1 218 ? -7.599 13.735 -3.928 1.00 96.88 218 GLY A O 1
ATOM 1619 N N . LEU A 1 219 ? -8.046 13.151 -1.796 1.00 97.94 219 LEU A N 1
ATOM 1620 C CA . LEU A 1 219 ? -9.335 12.500 -2.024 1.00 97.94 219 LEU A CA 1
ATOM 1621 C C . LEU A 1 219 ? -10.432 13.164 -1.192 1.00 97.94 219 LEU A C 1
ATOM 1623 O O . LEU A 1 219 ? -10.198 13.582 -0.057 1.00 97.94 219 LEU A O 1
ATOM 1627 N N . ARG A 1 220 ? -11.646 13.206 -1.746 1.00 98.50 220 ARG A N 1
ATOM 1628 C CA . ARG A 1 220 ? -12.885 13.430 -0.995 1.00 98.50 220 ARG A CA 1
ATOM 1629 C C . ARG A 1 220 ? -13.624 12.113 -0.874 1.00 98.50 220 ARG A C 1
ATOM 1631 O O . ARG A 1 220 ? -13.950 11.498 -1.893 1.00 98.50 220 ARG A O 1
ATOM 1638 N N . LEU A 1 221 ? -13.899 11.704 0.357 1.00 98.75 221 LEU A N 1
ATOM 1639 C CA . LEU A 1 221 ? -14.589 10.455 0.652 1.00 98.75 221 LEU A CA 1
ATOM 1640 C C . LEU A 1 221 ? -15.941 10.762 1.293 1.00 98.75 221 LEU A C 1
ATOM 1642 O O . LEU A 1 221 ? -16.029 11.534 2.248 1.00 98.75 221 LEU A O 1
ATOM 1646 N N . LEU A 1 222 ? -16.991 10.141 0.767 1.00 98.81 222 LEU A N 1
ATOM 1647 C CA . LEU A 1 222 ? -18.301 10.076 1.393 1.00 98.81 222 LEU A CA 1
ATOM 1648 C C . LEU A 1 222 ? -18.318 8.880 2.345 1.00 98.81 222 LEU A C 1
ATOM 1650 O O . LEU A 1 222 ? -18.103 7.749 1.915 1.00 98.81 222 LEU A O 1
ATOM 1654 N N . LEU A 1 223 ? -18.609 9.143 3.615 1.00 98.81 223 LEU A N 1
ATOM 1655 C CA . LEU A 1 223 ? -18.810 8.135 4.649 1.00 98.81 223 LEU A CA 1
ATOM 1656 C C . LEU A 1 223 ? -20.306 7.928 4.869 1.00 98.81 223 LEU A C 1
ATOM 1658 O O . LEU A 1 223 ? -21.058 8.903 4.995 1.00 98.81 223 LEU A O 1
ATOM 1662 N N . LEU A 1 224 ? -20.736 6.672 4.936 1.00 98.75 224 LEU A N 1
ATOM 1663 C CA . LEU A 1 224 ? -22.114 6.259 5.187 1.00 98.75 224 LEU A CA 1
ATOM 1664 C C . LEU A 1 224 ? -22.124 5.177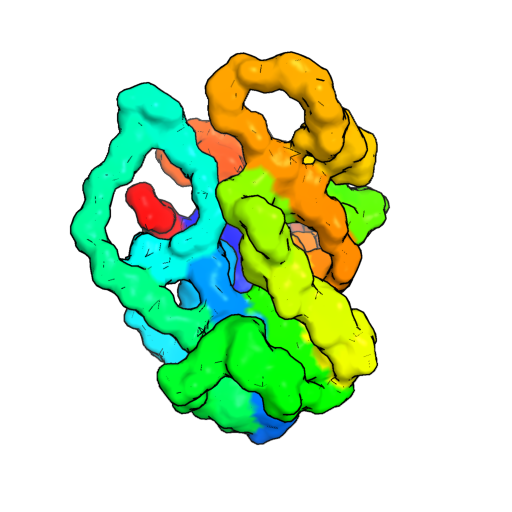 6.272 1.00 98.75 224 LEU A C 1
ATOM 1666 O O . LEU A 1 224 ? -21.270 4.302 6.288 1.00 98.75 224 LEU A O 1
ATOM 1670 N N . GLY A 1 225 ? -23.090 5.230 7.185 1.00 98.44 225 GLY A N 1
ATOM 1671 C CA . GLY A 1 225 ? -23.188 4.239 8.261 1.00 98.44 225 GLY A CA 1
ATOM 1672 C C . GLY A 1 225 ? -24.065 4.698 9.416 1.00 98.44 225 GLY A C 1
ATOM 1673 O O . GLY A 1 225 ? -24.831 5.662 9.276 1.00 98.44 225 GLY A O 1
ATOM 1674 N N . GLU A 1 226 ? -23.952 4.032 10.560 1.00 98.44 226 GLU A N 1
ATOM 1675 C CA . GLU A 1 226 ? -24.591 4.476 11.797 1.00 98.44 226 GLU A CA 1
ATOM 1676 C C . GLU A 1 226 ? -24.043 5.834 12.252 1.00 98.44 226 GLU A C 1
ATOM 1678 O O . GLU A 1 226 ? -22.970 6.277 11.843 1.00 98.44 226 GLU A O 1
ATOM 1683 N N . ARG A 1 227 ? -24.841 6.569 13.034 1.00 98.44 227 ARG A N 1
ATOM 1684 C CA . ARG A 1 227 ? -24.486 7.940 13.443 1.00 98.44 227 ARG A CA 1
ATOM 1685 C C . ARG A 1 227 ? -23.152 7.978 14.187 1.00 98.44 227 ARG A C 1
ATOM 1687 O O . ARG A 1 227 ? -22.319 8.808 13.837 1.00 98.44 227 ARG A O 1
ATOM 1694 N N . ASP A 1 228 ? -23.002 7.116 15.183 1.00 98.50 228 ASP A N 1
ATOM 1695 C CA . ASP A 1 228 ? -21.865 7.148 16.101 1.00 98.50 228 ASP A CA 1
ATOM 1696 C C . ASP A 1 228 ? -20.589 6.679 15.378 1.00 98.50 228 ASP A C 1
ATOM 1698 O O . ASP A 1 228 ? -19.590 7.388 15.399 1.00 98.50 228 ASP A O 1
ATOM 1702 N N . ASP A 1 229 ? -20.675 5.607 14.583 1.00 98.62 229 ASP A N 1
ATOM 1703 C CA . ASP A 1 229 ? -19.578 5.106 13.738 1.00 98.62 229 ASP A CA 1
ATOM 1704 C C . ASP A 1 229 ? -19.042 6.170 12.765 1.00 98.62 229 ASP A C 1
ATOM 1706 O O . ASP A 1 229 ? -17.833 6.369 12.623 1.00 98.62 229 ASP A O 1
ATOM 1710 N N . VAL A 1 230 ? -19.942 6.909 12.101 1.00 98.81 230 VAL A N 1
ATOM 1711 C CA . VAL A 1 230 ? -19.551 8.003 11.198 1.00 98.81 230 VAL A CA 1
ATOM 1712 C C . VAL A 1 230 ? -18.915 9.159 11.974 1.00 98.81 230 VAL A C 1
ATOM 1714 O O . VAL A 1 230 ? -17.973 9.772 11.474 1.00 98.81 230 VAL A O 1
ATOM 1717 N N . GLN A 1 231 ? -19.404 9.478 13.174 1.00 98.69 231 GLN A N 1
ATOM 1718 C CA . GLN A 1 231 ? -18.814 10.525 14.013 1.00 98.69 231 GLN A CA 1
ATOM 1719 C C . GLN A 1 231 ? -17.412 10.145 14.496 1.00 98.69 231 GLN A C 1
ATOM 1721 O O . GLN A 1 231 ? -16.507 10.974 14.405 1.00 98.69 231 GLN A O 1
ATOM 1726 N N . ASP A 1 232 ? -17.215 8.900 14.923 1.00 98.69 232 ASP A N 1
ATOM 1727 C CA . ASP A 1 232 ? -15.919 8.385 15.363 1.00 98.69 232 ASP A CA 1
ATOM 1728 C C . ASP A 1 232 ? -14.909 8.346 14.207 1.00 98.69 232 ASP A C 1
ATOM 1730 O O . ASP A 1 232 ? -13.768 8.790 14.362 1.00 98.69 232 ASP A O 1
ATOM 1734 N N . ALA A 1 233 ? -15.341 7.919 13.014 1.00 98.75 233 ALA A N 1
ATOM 1735 C CA . ALA A 1 233 ? -14.513 7.947 11.811 1.00 98.75 233 ALA A CA 1
ATOM 1736 C C . ALA A 1 233 ? -14.063 9.374 11.452 1.00 98.75 233 ALA A C 1
ATOM 1738 O O . ALA A 1 233 ? -12.888 9.598 11.148 1.00 98.75 233 ALA A O 1
ATOM 1739 N N . VAL A 1 234 ? -14.978 10.351 11.508 1.00 98.75 234 VAL A N 1
ATOM 1740 C CA . VAL A 1 234 ? -14.662 11.767 11.251 1.00 98.75 234 VAL A CA 1
ATOM 1741 C C . VAL A 1 234 ? -13.692 12.304 12.300 1.00 98.75 234 VAL A C 1
ATOM 1743 O O . VAL A 1 234 ? -12.671 12.875 11.925 1.00 98.75 234 VAL A O 1
ATOM 1746 N N . ALA A 1 235 ? -13.953 12.073 13.588 1.00 98.69 235 ALA A N 1
ATOM 1747 C CA . ALA A 1 235 ? -13.090 12.540 14.673 1.00 98.69 235 ALA A CA 1
ATOM 1748 C C . ALA A 1 235 ? -11.668 11.967 14.561 1.00 98.69 235 ALA A C 1
ATOM 1750 O O . ALA A 1 235 ? -10.675 12.664 14.780 1.00 98.69 235 ALA A O 1
ATOM 1751 N N . PHE A 1 236 ? -11.547 10.700 14.165 1.00 98.62 236 PHE A N 1
ATOM 1752 C CA . PHE A 1 236 ? -10.251 10.103 13.885 1.00 98.62 236 PHE A CA 1
ATOM 1753 C C . PHE A 1 236 ? -9.550 10.740 12.688 1.00 98.62 236 PHE A C 1
ATOM 1755 O O . PHE A 1 236 ? -8.352 11.016 12.768 1.00 98.62 236 PHE A O 1
ATOM 1762 N N . ILE A 1 237 ? -10.266 10.980 11.589 1.00 98.56 237 ILE A N 1
ATOM 1763 C CA . ILE A 1 237 ? -9.693 11.640 10.413 1.00 98.56 237 ILE A CA 1
ATOM 1764 C C . ILE A 1 237 ? -9.179 13.032 10.788 1.00 98.56 237 ILE A C 1
ATOM 1766 O O . ILE A 1 237 ? -8.037 13.356 10.478 1.00 98.56 237 ILE A O 1
ATOM 1770 N N . GLU A 1 238 ? -9.964 13.814 11.527 1.00 98.44 238 GLU A N 1
ATOM 1771 C CA . GLU A 1 238 ? -9.541 15.119 12.048 1.00 98.44 238 GLU A CA 1
ATOM 1772 C C . GLU A 1 238 ? -8.281 15.011 12.924 1.00 98.44 238 GLU A C 1
ATOM 1774 O O . GLU A 1 238 ? -7.427 15.893 12.888 1.00 98.44 238 GLU A O 1
ATOM 1779 N N . SER A 1 239 ? -8.107 13.908 13.663 1.00 98.25 239 SER A N 1
ATOM 1780 C CA . SER A 1 239 ? -6.914 13.685 14.493 1.00 98.25 239 SER A CA 1
ATOM 1781 C C . SER A 1 239 ? -5.630 13.398 13.704 1.00 98.25 239 SER A C 1
ATOM 1783 O O . SER A 1 239 ? -4.538 13.628 14.225 1.00 98.25 239 SER A O 1
ATOM 1785 N N . ILE A 1 240 ? -5.741 12.888 12.471 1.00 97.75 240 ILE A N 1
ATOM 1786 C CA . ILE A 1 240 ? -4.589 12.639 11.586 1.00 97.75 240 ILE A CA 1
ATOM 1787 C C . ILE A 1 240 ? -4.388 13.754 10.555 1.00 97.75 240 ILE A C 1
ATOM 1789 O O . ILE A 1 240 ? -3.367 13.761 9.867 1.00 97.75 240 ILE A O 1
ATOM 1793 N N . GLN A 1 241 ? -5.341 14.682 10.433 1.00 97.00 241 GLN A N 1
ATOM 1794 C CA . GLN A 1 241 ? -5.217 15.829 9.544 1.00 97.00 241 GLN A CA 1
ATOM 1795 C C . GLN A 1 241 ? -4.044 16.724 9.956 1.00 97.00 241 GLN A C 1
ATOM 1797 O O . GLN A 1 241 ? -3.791 16.971 11.136 1.00 97.00 241 GLN A O 1
ATOM 1802 N N . GLY A 1 242 ? -3.302 17.203 8.961 1.00 95.88 242 GLY A N 1
ATOM 1803 C CA . GLY A 1 242 ? -2.014 17.862 9.157 1.00 95.88 242 GLY A CA 1
ATOM 1804 C C . GLY A 1 242 ? -0.820 16.904 9.225 1.00 95.88 242 GLY A C 1
ATOM 1805 O O . GLY A 1 242 ? 0.281 17.361 9.541 1.00 95.88 242 GLY A O 1
ATOM 1806 N N . GLU A 1 243 ? -0.995 15.608 8.917 1.00 97.19 243 GLU A N 1
ATOM 1807 C CA . GLU A 1 243 ? 0.133 14.685 8.723 1.00 97.19 243 GLU A CA 1
ATOM 1808 C C . GLU A 1 243 ? 1.132 15.308 7.729 1.00 97.19 243 GLU A C 1
ATOM 1810 O O . GLU A 1 243 ? 0.751 15.651 6.603 1.00 97.19 243 GLU A O 1
ATOM 1815 N N . PRO A 1 244 ? 2.415 15.454 8.109 1.00 94.19 244 PRO A N 1
ATOM 1816 C CA . PRO A 1 244 ? 3.396 16.089 7.248 1.00 94.19 244 PRO A CA 1
ATOM 1817 C C . PRO A 1 244 ? 3.503 15.388 5.896 1.00 94.19 244 PRO A C 1
ATOM 1819 O O . PRO A 1 244 ? 3.625 14.159 5.810 1.00 94.19 244 PRO A O 1
ATOM 1822 N N . ALA A 1 245 ? 3.515 16.191 4.833 1.00 89.81 245 ALA A N 1
ATOM 1823 C CA . ALA A 1 245 ? 3.831 15.697 3.509 1.00 89.81 245 ALA A CA 1
ATOM 1824 C C . ALA A 1 245 ? 5.197 14.995 3.525 1.00 89.81 245 ALA A C 1
ATOM 1826 O O . ALA A 1 245 ? 6.121 15.358 4.253 1.00 89.81 245 ALA A O 1
ATOM 1827 N N . LEU A 1 246 ? 5.328 13.965 2.690 1.00 80.31 246 LEU A N 1
ATOM 1828 C CA . LEU A 1 246 ? 6.573 13.207 2.544 1.00 80.31 246 LEU A CA 1
ATOM 1829 C C . LEU A 1 246 ? 7.735 14.082 2.010 1.00 80.31 246 LEU A C 1
ATOM 1831 O O . LEU A 1 246 ? 8.886 13.636 2.006 1.00 80.31 246 LEU A O 1
ATOM 1835 N N . ILE A 1 247 ? 7.419 15.289 1.524 1.00 67.81 247 ILE A N 1
ATOM 1836 C CA . ILE A 1 247 ? 8.322 16.310 0.986 1.00 67.81 247 ILE A CA 1
ATOM 1837 C C . ILE A 1 247 ? 7.824 17.683 1.426 1.00 67.81 247 ILE A C 1
ATOM 1839 O O . ILE A 1 247 ? 6.609 17.917 1.244 1.00 67.81 247 ILE A O 1
#